Protein AF-0000000079614600 (afdb_homodimer)

Organism: NCBI:txid192012

Nearest PDB structures (foldseek):
  7obl-assembly1_A-2  TM=2.131E-01  e=1.118E+00  Homo sapiens
  6fbb-assembly1_A  TM=2.023E-01  e=1.006E+00  Homo sapiens
  6y3o-assembly1_A-2  TM=2.066E-01  e=1.243E+00  Homo sapiens
  5mhc-assembly1_A  TM=2.020E-01  e=1.118E+00  Homo sapiens
  7obt-assembly1_A-2  TM=2.119E-01  e=1.618E+00  Homo sapiens

Secondary structure (DSSP, 8-state):
------------GGG-HHHHHHHHTTS-HHHHHHHTTT-HHHHHHHT-HHHHHHHHHTT-SSPPSS-HHHHHHHT-HHHIIIIIIHHHHHHHHTT--TT--HHHHHHHHHHHHHHHHHHHHHHHHHHHHHHTTSS----GGGHHHHTTS----/------------GGG-HHHHHHHHHTS-HHHHHHHTTT-HHHHHHHT-HHHHHHHHHTT-SSPPSS-HHHHHHHT-HHHIIIIIIHHHHHHHHTT--TT--HHHHHHHHHHHHHHHHHHHHHHHHHHHHHHHTSS----GGGHHHHTTS----

Foldseek 3Di:
DPPPPCVVVPPDVLVVLVVVLVVLLPDALVVLVVQLVPDVSSVVSSPDLVSLLSNLCVLEPPDDPPCQVVQVVLPGSNCLCVPFLVVLCVVPVVPPDPPDDPVVSNVVSVVSSLRSSLVSLVVSLVCCVVVVVPDDNDDRPVVNVVSVPPPPD/DPPPPCVVVPPDVLVVLVVVLVVLLPDALVVLVVQLVPDVSSVVSSPDLVSLLCNLCVLEPPDDPPCQVVQVVLPGSNCLCVPFLVVLCVVPVVPPDPPDDPVVSNVVSVVSSLRSSLVSLVVSLVCCVVVVVPDDNDDRPVVNVVSVPPPDD

InterPro domains:
  IPR001810 F-box domain [PF12937] (18-58)
  IPR001810 F-box domain [SM00256] (17-55)
  IPR036047 F-box-like domain superfamily [SSF81383] (18-69)
  IPR044184 F-box protein SNE/GID2 [PTHR47750] (8-153)

Sequence (306 aa):
MVHIHLQSHAFCINDHLDLLIEVLKRLDGRSLGIAACVCRQWCAIARNDSLWEHLCFRHVSPAPVGVRPVVAALGGYRRLYMVCVRPVVSRLKRRRIGGESEVVRRVWNQHEVELSLSLFCVEYYERLLVGGGRVAGDSPASSLKFLCMPVNVMVHIHLQSHAFCINDHLDLLIEVLKRLDGRSLGIAACVCRQWCAIARNDSLWEHLCFRHVSPAPVGVRPVVAALGGYRRLYMVCVRPVVSRLKRRRIGGESEVVRRVWNQHEVELSLSLFCVEYYERLLVGGGRVAGDSPASSLKFLCMPVNV

Solvent-accessible surface area (backbone atoms only — not comparable to full-atom values): 17884 Å² total; per-residue (Å²): 131,80,75,73,71,75,71,70,77,68,86,51,62,83,78,38,59,70,59,44,52,55,55,56,58,69,44,53,71,67,56,39,58,55,44,33,68,72,44,70,68,43,24,55,53,58,66,36,50,68,51,32,44,44,59,68,42,70,69,32,84,76,68,82,75,86,45,62,68,56,38,53,72,72,65,27,35,54,47,43,33,67,71,23,39,50,59,50,47,60,48,50,56,82,53,69,59,83,85,65,50,70,66,58,51,44,53,49,38,45,47,51,47,53,48,22,54,50,49,42,51,51,50,49,47,48,47,29,45,71,65,18,78,79,67,81,72,78,75,58,78,64,59,64,57,54,74,29,46,65,74,80,122,131,81,76,72,72,74,72,71,77,70,84,51,63,83,79,37,60,69,58,44,52,56,55,55,58,70,45,52,72,67,55,39,58,54,43,33,67,72,45,70,68,42,24,57,53,58,63,36,49,67,51,33,44,45,58,66,43,69,69,35,83,76,69,82,74,86,45,63,68,56,39,53,72,71,64,27,36,54,47,45,33,68,70,24,39,48,57,50,46,59,48,50,57,82,52,68,60,86,86,65,51,70,67,58,50,44,52,49,36,46,48,51,47,53,48,23,53,49,48,42,50,51,50,50,47,49,46,30,47,70,62,19,77,78,64,84,72,79,75,60,80,66,57,63,55,55,75,27,45,68,75,79,120

Structure (mmCIF, N/CA/C/O backbone):
data_AF-0000000079614600-model_v1
#
loop_
_entity.id
_entity.type
_entity.pdbx_description
1 polymer 'F-box domain-containing protein'
#
loop_
_atom_site.group_PDB
_atom_site.id
_atom_site.type_symbol
_atom_site.label_atom_id
_atom_site.label_alt_id
_atom_site.label_comp_id
_atom_site.label_asym_id
_atom_site.label_entity_id
_atom_site.label_seq_id
_atom_site.pdbx_PDB_ins_code
_atom_site.Cartn_x
_atom_site.Cartn_y
_atom_site.Cartn_z
_atom_site.occupancy
_atom_site.B_iso_or_equiv
_atom_site.auth_seq_id
_atom_site.auth_comp_id
_atom_site.auth_asym_id
_atom_site.auth_atom_id
_atom_site.pdbx_PDB_model_num
ATOM 1 N N . MET A 1 1 ? -16.609 -69 -2.828 1 36 1 MET A N 1
ATOM 2 C CA . MET A 1 1 ? -15.781 -68 -2.146 1 36 1 MET A CA 1
ATOM 3 C C . MET A 1 1 ? -15.508 -66.812 -3.051 1 36 1 MET A C 1
ATOM 5 O O . MET A 1 1 ? -14.836 -66.938 -4.078 1 36 1 MET A O 1
ATOM 9 N N . VAL A 1 2 ? -16.547 -66 -3.312 1 45.5 2 VAL A N 1
ATOM 10 C CA . VAL A 1 2 ? -16.5 -64.75 -4.055 1 45.5 2 VAL A CA 1
ATOM 11 C C . VAL A 1 2 ? -15.438 -63.844 -3.459 1 45.5 2 VAL A C 1
ATOM 13 O O . VAL A 1 2 ? -15.453 -63.562 -2.256 1 45.5 2 VAL A O 1
ATOM 16 N N . HIS A 1 3 ? -14.094 -64 -3.809 1 41.09 3 HIS A N 1
ATOM 17 C CA . HIS A 1 3 ? -13.094 -62.969 -3.547 1 41.09 3 HIS A CA 1
ATOM 18 C C . HIS A 1 3 ? -13.656 -61.562 -3.818 1 41.09 3 HIS A C 1
ATOM 20 O O . HIS A 1 3 ? -13.867 -61.188 -4.973 1 41.09 3 HIS A O 1
ATOM 26 N N . ILE A 1 4 ? -14.539 -61.156 -2.971 1 42.59 4 ILE A N 1
ATOM 27 C CA . ILE A 1 4 ? -14.805 -59.719 -3.006 1 42.59 4 ILE A CA 1
ATOM 28 C C . ILE A 1 4 ? -13.484 -58.969 -3.068 1 42.59 4 ILE A C 1
ATOM 30 O O . ILE A 1 4 ? -12.656 -59.062 -2.166 1 42.59 4 ILE A O 1
ATOM 34 N N . HIS A 1 5 ? -12.734 -59.031 -4.238 1 39.97 5 HIS A N 1
ATOM 35 C CA . HIS A 1 5 ? -11.758 -57.969 -4.406 1 39.97 5 HIS A CA 1
ATOM 36 C C . HIS A 1 5 ? -12.32 -56.625 -3.932 1 39.97 5 HIS A C 1
ATOM 38 O O . HIS A 1 5 ? -13.258 -56.094 -4.527 1 39.97 5 HIS A O 1
ATOM 44 N N . LEU A 1 6 ? -12.547 -56.406 -2.686 1 42.12 6 LEU A N 1
ATOM 45 C CA . LEU A 1 6 ? -12.719 -55.031 -2.201 1 42.12 6 LEU A CA 1
ATOM 46 C C . LEU A 1 6 ? -11.789 -54.094 -2.938 1 42.12 6 LEU A C 1
ATOM 48 O O . LEU A 1 6 ? -10.578 -54.094 -2.709 1 42.12 6 LEU A O 1
ATOM 52 N N . GLN A 1 7 ? -11.703 -54 -4.203 1 42.91 7 GLN A N 1
ATOM 53 C CA . GLN A 1 7 ? -11.055 -52.875 -4.891 1 42.91 7 GLN A CA 1
ATOM 54 C C . GLN A 1 7 ? -11.344 -51.562 -4.191 1 42.91 7 GLN A C 1
ATOM 56 O O . GLN A 1 7 ? -12.453 -51.031 -4.285 1 42.91 7 GLN A O 1
ATOM 61 N N . SER A 1 8 ? -11.289 -51.375 -2.875 1 48.59 8 SER A N 1
ATOM 62 C CA . SER A 1 8 ? -11.305 -50.062 -2.217 1 48.59 8 SER A CA 1
ATOM 63 C C . SER A 1 8 ? -10.695 -49 -3.105 1 48.59 8 SER A C 1
ATOM 65 O O . SER A 1 8 ? -9.523 -49.094 -3.482 1 48.59 8 SER A O 1
ATOM 67 N N . HIS A 1 9 ? -11.227 -48.562 -4.172 1 52.88 9 HIS A N 1
ATOM 68 C CA . HIS A 1 9 ? -10.828 -47.438 -5.008 1 52.88 9 HIS A CA 1
ATOM 69 C C . HIS A 1 9 ? -10.266 -46.312 -4.164 1 52.88 9 HIS A C 1
ATOM 71 O O . HIS A 1 9 ? -11.023 -45.562 -3.541 1 52.88 9 HIS A O 1
ATOM 77 N N . ALA A 1 10 ? -9.219 -46.5 -3.373 1 63.53 10 ALA A N 1
ATOM 78 C CA . ALA A 1 10 ? -8.5 -45.469 -2.635 1 63.53 10 ALA A CA 1
ATOM 79 C C . ALA A 1 10 ? -8.414 -44.188 -3.439 1 63.53 10 ALA A C 1
ATOM 81 O O . ALA A 1 10 ? -8.023 -44.188 -4.609 1 63.53 10 ALA A O 1
ATOM 82 N N . PHE A 1 11 ? -9.297 -43.344 -3.146 1 69.94 11 PHE A N 1
ATOM 83 C CA . PHE A 1 11 ? -9.234 -42.031 -3.75 1 69.94 11 PHE A CA 1
ATOM 84 C C . PHE A 1 11 ? -7.797 -41.5 -3.793 1 69.94 11 PHE A C 1
ATOM 86 O O . PHE A 1 11 ? -7.125 -41.438 -2.762 1 69.94 11 PHE A O 1
ATOM 93 N N . CYS A 1 12 ? -7.16 -41.625 -4.953 1 74.94 12 CYS A N 1
ATOM 94 C CA . CYS A 1 12 ? -5.852 -41 -5.133 1 74.94 12 CYS A CA 1
ATOM 95 C C . CYS A 1 12 ? -5.98 -39.656 -5.785 1 74.94 12 CYS A C 1
ATOM 97 O O . CYS A 1 12 ? -6.406 -39.531 -6.938 1 74.94 12 CYS A O 1
ATOM 99 N N . ILE A 1 13 ? -5.801 -38.594 -5.09 1 78.5 13 ILE A N 1
ATOM 100 C CA . ILE A 1 13 ? -5.949 -37.219 -5.566 1 78.5 13 ILE A CA 1
ATOM 101 C C . ILE A 1 13 ? -5.184 -37.031 -6.875 1 78.5 13 ILE A C 1
ATOM 103 O O . ILE A 1 13 ? -5.582 -36.25 -7.73 1 78.5 13 ILE A O 1
ATOM 107 N N . ASN A 1 14 ? -4.242 -37.812 -7.117 1 83.19 14 ASN A N 1
ATOM 108 C CA . ASN A 1 14 ? -3.432 -37.688 -8.32 1 83.19 14 ASN A CA 1
ATOM 109 C C . ASN A 1 14 ? -4.211 -38.125 -9.562 1 83.19 14 ASN A C 1
ATOM 111 O O . ASN A 1 14 ? -3.814 -37.812 -10.688 1 83.19 14 ASN A O 1
ATOM 115 N N . ASP A 1 15 ? -5.27 -38.875 -9.312 1 85.62 15 ASP A N 1
ATOM 116 C CA . ASP A 1 15 ? -6.094 -39.281 -10.438 1 85.62 15 ASP A CA 1
ATOM 117 C C . ASP A 1 15 ? -7.102 -38.219 -10.82 1 85.62 15 ASP A C 1
ATOM 119 O O . ASP A 1 15 ? -7.777 -38.344 -11.852 1 85.62 15 ASP A O 1
ATOM 123 N N . HIS A 1 16 ? -7.25 -37.25 -10.062 1 89.88 16 HIS A N 1
ATOM 124 C CA . HIS A 1 16 ? -8.188 -36.156 -10.273 1 89.88 16 HIS A CA 1
ATOM 125 C C . HIS A 1 16 ? -7.449 -34.812 -10.391 1 89.88 16 HIS A C 1
ATOM 127 O O . HIS A 1 16 ? -7.438 -34.031 -9.445 1 89.88 16 HIS A O 1
ATOM 133 N N . LEU A 1 17 ? -6.941 -34.625 -11.617 1 90 17 LEU A N 1
ATOM 134 C CA . LEU A 1 17 ? -6.07 -33.469 -11.867 1 90 17 LEU A CA 1
ATOM 135 C C . LEU A 1 17 ? -6.781 -32.156 -11.547 1 90 17 LEU A C 1
ATOM 137 O O . LEU A 1 17 ? -6.188 -31.266 -10.945 1 90 17 LEU A O 1
ATOM 141 N N . ASP A 1 18 ? -8.016 -32.062 -11.945 1 91.38 18 ASP A N 1
ATOM 142 C CA . ASP A 1 18 ? -8.781 -30.828 -11.711 1 91.38 18 ASP A CA 1
ATOM 143 C C . ASP A 1 18 ? -8.93 -30.562 -10.219 1 91.38 18 ASP A C 1
ATOM 145 O O . ASP A 1 18 ? -8.828 -29.406 -9.773 1 91.38 18 ASP A O 1
ATOM 149 N N . LEU A 1 19 ? -9.219 -31.562 -9.539 1 91.69 19 LEU A N 1
ATOM 150 C CA . LEU A 1 19 ? -9.352 -31.422 -8.094 1 91.69 19 LEU A CA 1
ATOM 151 C C . LEU A 1 19 ? -8.016 -31.031 -7.465 1 91.69 19 LEU A C 1
ATOM 153 O O . LEU A 1 19 ? -7.969 -30.203 -6.559 1 91.69 19 LEU A O 1
ATOM 157 N N . LEU A 1 20 ? -6.984 -31.719 -7.926 1 92.44 20 LEU A N 1
ATOM 158 C CA . LEU A 1 20 ? -5.648 -31.422 -7.414 1 92.44 20 LEU A CA 1
ATOM 159 C C . LEU A 1 20 ? -5.289 -29.953 -7.652 1 92.44 20 LEU A C 1
ATOM 161 O O . LEU A 1 20 ? -4.777 -29.281 -6.754 1 92.44 20 LEU A O 1
ATOM 165 N N . ILE A 1 21 ? -5.59 -29.469 -8.812 1 93.12 21 ILE A N 1
ATOM 166 C CA . ILE A 1 21 ? -5.309 -28.078 -9.156 1 93.12 21 ILE A CA 1
ATOM 167 C C . ILE A 1 21 ? -6.078 -27.141 -8.219 1 93.12 21 ILE A C 1
ATOM 169 O O . ILE A 1 21 ? -5.531 -26.156 -7.719 1 93.12 21 ILE A O 1
ATOM 173 N N . GLU A 1 22 ? -7.332 -27.516 -7.938 1 93.81 22 GLU A N 1
ATOM 174 C CA . GLU A 1 22 ? -8.156 -26.703 -7.062 1 93.81 22 GLU A CA 1
ATOM 175 C C . GLU A 1 22 ? -7.594 -26.656 -5.645 1 93.81 22 GLU A C 1
ATOM 177 O O . GLU A 1 22 ? -7.621 -25.609 -4.988 1 93.81 22 GLU A O 1
ATOM 182 N N . VAL A 1 23 ? -7.156 -27.719 -5.199 1 93.69 23 VAL A N 1
ATOM 183 C CA . VAL A 1 23 ? -6.555 -27.797 -3.871 1 93.69 23 VAL A CA 1
ATOM 184 C C . VAL A 1 23 ? -5.285 -26.953 -3.828 1 93.69 23 VAL A C 1
ATOM 186 O O . VAL A 1 23 ? -5.07 -26.188 -2.881 1 93.69 23 VAL A O 1
ATOM 189 N N . LEU A 1 24 ? -4.453 -27.062 -4.82 1 93.69 24 LEU A N 1
ATOM 190 C CA . LEU A 1 24 ? -3.182 -26.344 -4.84 1 93.69 24 LEU A CA 1
ATOM 191 C C . LEU A 1 24 ? -3.408 -24.844 -4.934 1 93.69 24 LEU A C 1
ATOM 193 O O . LEU A 1 24 ? -2.617 -24.062 -4.406 1 93.69 24 LEU A O 1
ATOM 197 N N . LYS A 1 25 ? -4.484 -24.422 -5.535 1 93.06 25 LYS A N 1
ATOM 198 C CA . LYS A 1 25 ? -4.836 -23.016 -5.633 1 93.06 25 LYS A CA 1
ATOM 199 C C . LYS A 1 25 ? -5.066 -22.406 -4.254 1 93.06 25 LYS A C 1
ATOM 201 O O . LYS A 1 25 ? -4.977 -21.188 -4.078 1 93.06 25 LYS A O 1
ATOM 206 N N . ARG A 1 26 ? -5.34 -23.234 -3.32 1 93.12 26 ARG A N 1
ATOM 207 C CA . ARG A 1 26 ? -5.703 -22.734 -1.994 1 93.12 26 ARG A CA 1
ATOM 208 C C . ARG A 1 26 ? -4.48 -22.672 -1.081 1 93.12 26 ARG A C 1
ATOM 210 O O . ARG A 1 26 ? -4.559 -22.156 0.033 1 93.12 26 ARG A O 1
ATOM 217 N N . LEU A 1 27 ? -3.412 -23.141 -1.507 1 92 27 LEU A N 1
ATOM 218 C CA . LEU A 1 27 ? -2.201 -23.125 -0.694 1 92 27 LEU A CA 1
ATOM 219 C C . LEU A 1 27 ? -1.521 -21.766 -0.757 1 92 27 LEU A C 1
ATOM 221 O O . LEU A 1 27 ? -1.78 -20.984 -1.67 1 92 27 LEU A O 1
ATOM 225 N N . ASP A 1 28 ? -0.658 -21.5 0.224 1 91.75 28 ASP A N 1
ATOM 226 C CA . ASP A 1 28 ? 0.231 -20.344 0.15 1 91.75 28 ASP A CA 1
ATOM 227 C C . ASP A 1 28 ? 1.494 -20.672 -0.642 1 91.75 28 ASP A C 1
ATOM 229 O O . ASP A 1 28 ? 1.733 -21.828 -0.987 1 91.75 28 ASP A O 1
ATOM 233 N N . GLY A 1 29 ? 2.221 -19.656 -0.95 1 93.5 29 GLY A N 1
ATOM 234 C CA . GLY A 1 29 ? 3.4 -19.812 -1.785 1 93.5 29 GLY A CA 1
ATOM 235 C C . GLY A 1 29 ? 4.379 -20.844 -1.255 1 93.5 29 GLY A C 1
ATOM 236 O O . GLY A 1 29 ? 4.906 -21.656 -2.016 1 93.5 29 GLY A O 1
ATOM 237 N N . ARG A 1 30 ? 4.586 -20.766 -0.003 1 89.94 30 ARG A N 1
ATOM 238 C CA . ARG A 1 30 ? 5.527 -21.703 0.601 1 89.94 30 ARG A CA 1
ATOM 239 C C . ARG A 1 30 ? 5.023 -23.141 0.475 1 89.94 30 ARG A C 1
ATOM 241 O O . ARG A 1 30 ? 5.777 -24.031 0.079 1 89.94 30 ARG A O 1
ATOM 248 N N . SER A 1 31 ? 3.824 -23.359 0.82 1 94.06 31 SER A N 1
ATOM 249 C CA . SER A 1 31 ? 3.205 -24.688 0.708 1 94.06 31 SER A CA 1
ATOM 250 C C . SER A 1 31 ? 3.188 -25.156 -0.739 1 94.06 31 SER A C 1
ATOM 252 O O . SER A 1 31 ? 3.377 -26.344 -1.006 1 94.06 31 SER A O 1
ATOM 254 N N . LEU A 1 32 ? 2.988 -24.25 -1.621 1 94.75 32 LEU A N 1
ATOM 255 C CA . LEU A 1 32 ? 3.006 -24.609 -3.037 1 94.75 32 LEU A CA 1
ATOM 256 C C . LEU A 1 32 ? 4.402 -25.047 -3.471 1 94.75 32 LEU A C 1
ATOM 258 O O . LEU A 1 32 ? 4.547 -25.984 -4.262 1 94.75 32 LEU A O 1
ATOM 262 N N . GLY A 1 33 ? 5.355 -24.359 -2.936 1 93.12 33 GLY A N 1
ATOM 263 C CA . GLY A 1 33 ? 6.727 -24.781 -3.189 1 93.12 33 GLY A CA 1
ATOM 264 C C . GLY A 1 33 ? 7.023 -26.188 -2.688 1 93.12 33 GLY A C 1
ATOM 265 O O . GLY A 1 33 ? 7.695 -26.969 -3.369 1 93.12 33 GLY A O 1
ATOM 266 N N . ILE A 1 34 ? 6.5 -26.531 -1.598 1 94.25 34 ILE A N 1
ATOM 267 C CA . ILE A 1 34 ? 6.684 -27.844 -1.013 1 94.25 34 ILE A CA 1
ATOM 268 C C . ILE A 1 34 ? 5.918 -28.891 -1.834 1 94.25 34 ILE A C 1
ATOM 270 O O . ILE A 1 34 ? 6.41 -30 -2.061 1 94.25 34 ILE A O 1
ATOM 274 N N . ALA A 1 35 ? 4.793 -28.5 -2.24 1 94 35 ALA A N 1
ATOM 275 C CA . ALA A 1 35 ? 3.971 -29.406 -3.045 1 94 35 ALA A CA 1
ATOM 276 C C . ALA A 1 35 ? 4.688 -29.797 -4.332 1 94 35 ALA A C 1
ATOM 278 O O . ALA A 1 35 ? 4.512 -30.906 -4.828 1 94 35 ALA A O 1
ATOM 279 N N . ALA A 1 36 ? 5.516 -28.938 -4.895 1 94.38 36 ALA A N 1
ATOM 280 C CA . ALA A 1 36 ? 6.258 -29.219 -6.121 1 94.38 36 ALA A CA 1
ATOM 281 C C . ALA A 1 36 ? 7.238 -30.375 -5.918 1 94.38 36 ALA A C 1
ATOM 283 O O . ALA A 1 36 ? 7.73 -30.953 -6.887 1 94.38 36 ALA A O 1
ATOM 284 N N . CYS A 1 37 ? 7.434 -30.719 -4.672 1 94 37 CYS A N 1
ATOM 285 C CA . CYS A 1 37 ? 8.445 -31.719 -4.371 1 94 37 CYS A CA 1
ATOM 286 C C . CYS A 1 37 ? 7.805 -33.094 -4.102 1 94 37 CYS A C 1
ATOM 288 O O . CYS A 1 37 ? 8.508 -34.062 -3.867 1 94 37 CYS A O 1
ATOM 290 N N . VAL A 1 38 ? 6.562 -33.219 -4.152 1 93.94 38 VAL A N 1
ATOM 291 C CA . VAL A 1 38 ? 5.859 -34.438 -3.742 1 93.94 38 VAL A CA 1
ATOM 292 C C . VAL A 1 38 ? 5.996 -35.5 -4.824 1 93.94 38 VAL A C 1
ATOM 294 O O . VAL A 1 38 ? 6.402 -36.656 -4.547 1 93.94 38 VAL A O 1
ATOM 297 N N . CYS A 1 39 ? 5.66 -35.25 -6.047 1 93.88 39 CYS A N 1
ATOM 298 C CA . CYS A 1 39 ? 5.789 -36.125 -7.203 1 93.88 39 CYS A CA 1
ATOM 299 C C . CYS A 1 39 ? 5.82 -35.312 -8.5 1 93.88 39 CYS A C 1
ATOM 301 O O . CYS A 1 39 ? 5.707 -34.094 -8.477 1 93.88 39 CYS A O 1
ATOM 303 N N . ARG A 1 40 ? 5.926 -36.031 -9.578 1 94.44 40 ARG A N 1
ATOM 304 C CA . ARG A 1 40 ? 6.121 -35.375 -10.867 1 94.44 40 ARG A CA 1
ATOM 305 C C . ARG A 1 40 ? 4.871 -34.594 -11.281 1 94.44 40 ARG A C 1
ATOM 307 O O . ARG A 1 40 ? 4.965 -33.5 -11.844 1 94.44 40 ARG A O 1
ATOM 314 N N . GLN A 1 41 ? 3.793 -35.188 -10.977 1 93 41 GLN A N 1
ATOM 315 C CA . GLN A 1 41 ? 2.539 -34.531 -11.359 1 93 41 GLN A CA 1
ATOM 316 C C . GLN A 1 41 ? 2.332 -33.25 -10.586 1 93 41 GLN A C 1
ATOM 318 O O . GLN A 1 41 ? 1.989 -32.219 -11.172 1 93 41 GLN A O 1
ATOM 323 N N . TRP A 1 42 ? 2.574 -33.188 -9.266 1 94.12 42 TRP A N 1
ATOM 324 C CA . TRP A 1 42 ? 2.461 -31.984 -8.43 1 94.12 42 TRP A CA 1
ATOM 325 C C . TRP A 1 42 ? 3.459 -30.922 -8.875 1 94.12 42 TRP A C 1
ATOM 327 O O . TRP A 1 42 ? 3.135 -29.734 -8.891 1 94.12 42 TRP A O 1
ATOM 337 N N . CYS A 1 43 ? 4.598 -31.422 -9.219 1 95.25 43 CYS A N 1
ATOM 338 C CA . CYS A 1 43 ? 5.645 -30.516 -9.68 1 95.25 43 CYS A CA 1
ATOM 339 C C . CYS A 1 43 ? 5.227 -29.812 -10.961 1 95.25 43 CYS A C 1
ATOM 341 O O . CYS A 1 43 ? 5.379 -28.594 -11.086 1 95.25 43 CYS A O 1
ATOM 343 N N . ALA A 1 44 ? 4.723 -30.594 -11.852 1 94.88 44 ALA A N 1
ATOM 344 C CA . ALA A 1 44 ? 4.301 -30.047 -13.133 1 94.88 44 ALA A CA 1
ATOM 345 C C . ALA A 1 44 ? 3.225 -28.969 -12.938 1 94.88 44 ALA A C 1
ATOM 347 O O . ALA A 1 44 ? 3.26 -27.922 -13.586 1 94.88 44 ALA A O 1
ATOM 348 N N . ILE A 1 45 ? 2.322 -29.219 -12.055 1 94.81 45 ILE A N 1
ATOM 349 C CA . ILE A 1 45 ? 1.234 -28.281 -11.797 1 94.81 45 ILE A CA 1
ATOM 350 C C . ILE A 1 45 ? 1.778 -27.031 -11.109 1 94.81 45 ILE A C 1
ATOM 352 O O . ILE A 1 45 ? 1.44 -25.906 -11.492 1 94.81 45 ILE A O 1
ATOM 356 N N . ALA A 1 46 ? 2.646 -27.234 -10.164 1 94.88 46 ALA A N 1
ATOM 357 C CA . ALA A 1 46 ? 3.186 -26.125 -9.367 1 94.88 46 ALA A CA 1
ATOM 358 C C . ALA A 1 46 ? 4.086 -25.234 -10.211 1 94.88 46 ALA A C 1
ATOM 360 O O . ALA A 1 46 ? 4.324 -24.078 -9.859 1 94.88 46 ALA A O 1
ATOM 361 N N . ARG A 1 47 ? 4.562 -25.75 -11.273 1 92.88 47 ARG A N 1
ATOM 362 C CA . ARG A 1 47 ? 5.441 -24.984 -12.148 1 92.88 47 ARG A CA 1
ATOM 363 C C . ARG A 1 47 ? 4.637 -24.125 -13.109 1 92.88 47 ARG A C 1
ATOM 365 O O . ARG A 1 47 ? 5.184 -23.219 -13.75 1 92.88 47 ARG A O 1
ATOM 372 N N . ASN A 1 48 ? 3.406 -24.438 -13.25 1 93.69 48 ASN A N 1
ATOM 373 C CA . ASN A 1 48 ? 2.549 -23.672 -14.141 1 93.69 48 ASN A CA 1
A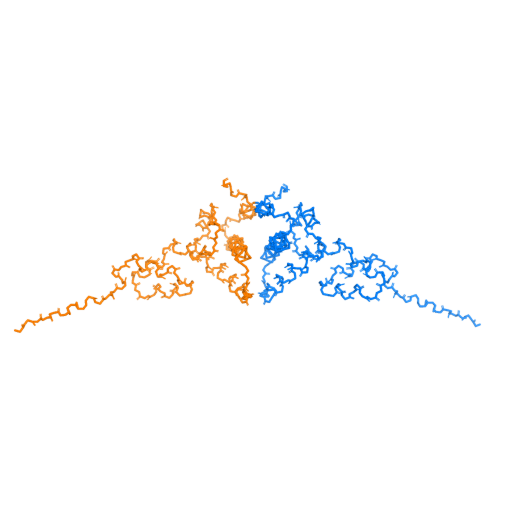TOM 374 C C . ASN A 1 48 ? 2.344 -22.25 -13.633 1 93.69 48 ASN A C 1
ATOM 376 O O . ASN A 1 48 ? 1.835 -22.047 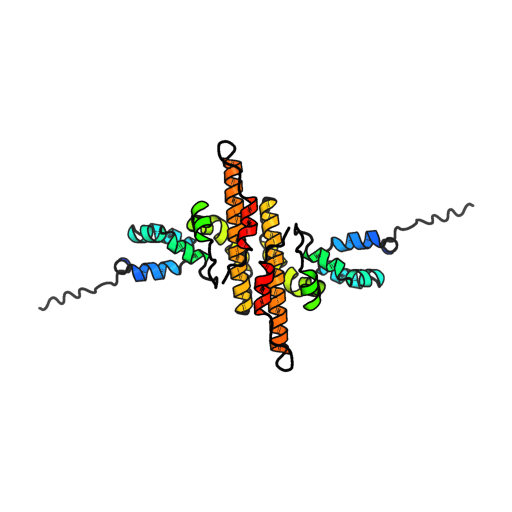-12.531 1 93.69 48 ASN A O 1
ATOM 380 N N . ASP A 1 49 ? 2.549 -21.266 -14.453 1 94.5 49 ASP A N 1
ATOM 381 C CA . ASP A 1 49 ? 2.525 -19.859 -14.055 1 94.5 49 ASP A CA 1
ATOM 382 C C . ASP A 1 49 ? 1.105 -19.406 -13.727 1 94.5 49 ASP A C 1
ATOM 384 O O . ASP A 1 49 ? 0.913 -18.5 -12.922 1 94.5 49 ASP A O 1
ATOM 388 N N . SER A 1 50 ? 0.165 -20.078 -14.359 1 93.88 50 SER A N 1
ATOM 389 C CA . SER A 1 50 ? -1.221 -19.688 -14.102 1 93.88 50 SER A CA 1
ATOM 390 C C . SER A 1 50 ? -1.596 -19.938 -12.648 1 93.88 50 SER A C 1
ATOM 392 O O . SER A 1 50 ? -2.414 -19.219 -12.078 1 93.88 50 SER A O 1
ATOM 394 N N . LEU A 1 51 ? -1.051 -20.906 -12.07 1 95.31 51 LEU A N 1
ATOM 395 C CA . LEU A 1 51 ? -1.301 -21.203 -10.656 1 95.31 51 LEU A CA 1
ATOM 396 C C . LEU A 1 51 ? -0.76 -20.094 -9.773 1 95.31 51 LEU A C 1
ATOM 398 O O . LEU A 1 51 ? -1.441 -19.641 -8.844 1 95.31 51 LEU A O 1
ATOM 402 N N . TRP A 1 52 ? 0.347 -19.625 -10.07 1 96.25 52 TRP A N 1
ATOM 403 C CA . TRP A 1 52 ? 0.97 -18.547 -9.305 1 96.25 52 TRP A CA 1
ATOM 404 C C . TRP A 1 52 ? 0.243 -17.234 -9.531 1 96.25 52 TRP A C 1
ATOM 406 O O . TRP A 1 52 ? 0.154 -16.406 -8.625 1 96.25 52 TRP A O 1
ATOM 416 N N . GLU A 1 53 ? -0.202 -17.078 -10.773 1 96.31 53 GLU A N 1
ATOM 417 C CA . GLU A 1 53 ? -1.053 -15.93 -11.039 1 96.31 53 GLU A CA 1
ATOM 418 C C . GLU A 1 53 ? -2.262 -15.906 -10.109 1 96.31 53 GLU A C 1
ATOM 420 O O . GLU A 1 53 ? -2.598 -14.867 -9.539 1 96.31 53 GLU A O 1
ATOM 425 N N . HIS A 1 54 ? -2.822 -17.031 -9.961 1 94.88 54 HIS A N 1
ATOM 426 C CA . HIS A 1 54 ? -3.955 -17.141 -9.055 1 94.88 54 HIS A CA 1
ATOM 427 C C . HIS A 1 54 ? -3.549 -16.797 -7.621 1 94.88 54 HIS A C 1
ATOM 429 O O . HIS A 1 54 ? -4.266 -16.078 -6.926 1 94.88 54 HIS A O 1
ATOM 435 N N . LEU A 1 55 ? -2.445 -17.25 -7.207 1 94.75 55 LEU A N 1
ATOM 436 C CA . LEU A 1 55 ? -1.949 -17 -5.859 1 94.75 55 LEU A CA 1
ATOM 437 C C . LEU A 1 55 ? -1.717 -15.5 -5.633 1 94.75 55 LEU A C 1
ATOM 439 O O . LEU A 1 55 ? -1.995 -14.984 -4.551 1 94.75 55 LEU A O 1
ATOM 443 N N . CYS A 1 56 ? -1.25 -14.844 -6.598 1 95.81 56 CYS A N 1
ATOM 444 C CA . CYS A 1 56 ? -0.927 -13.43 -6.48 1 95.81 56 CYS A CA 1
ATOM 445 C C . CYS A 1 56 ? -2.193 -12.586 -6.355 1 95.81 56 CYS A C 1
ATOM 447 O O . CYS A 1 56 ? -2.197 -11.562 -5.668 1 95.81 56 CYS A O 1
ATOM 449 N N . PHE A 1 57 ? -3.211 -13.047 -6.98 1 94.56 57 PHE A N 1
ATOM 450 C CA . PHE A 1 57 ? -4.348 -12.148 -7.125 1 94.56 57 PHE A CA 1
ATOM 451 C C . PHE A 1 57 ? -5.594 -12.734 -6.473 1 94.56 57 PHE A C 1
ATOM 453 O O . PHE A 1 57 ? -6.699 -12.219 -6.664 1 94.56 57 PHE A O 1
ATOM 460 N N . ARG A 1 58 ? -5.422 -13.703 -5.672 1 90.5 58 ARG A N 1
ATOM 461 C CA . ARG A 1 58 ? -6.535 -14.461 -5.113 1 90.5 58 ARG A CA 1
ATOM 462 C C . ARG A 1 58 ? -7.477 -13.555 -4.328 1 90.5 58 ARG A C 1
ATOM 464 O O . ARG A 1 58 ? -8.688 -13.789 -4.301 1 90.5 58 ARG A O 1
ATOM 471 N N . HIS A 1 59 ? -7.027 -12.438 -3.779 1 88.94 59 HIS A N 1
ATOM 472 C CA . HIS A 1 59 ? -7.871 -11.617 -2.924 1 88.94 59 HIS A CA 1
ATOM 473 C C . HIS A 1 59 ? -8.141 -10.258 -3.562 1 88.94 59 HIS A C 1
ATOM 475 O O . HIS A 1 59 ? -8.594 -9.328 -2.889 1 88.94 59 HIS A O 1
ATOM 481 N N . VAL A 1 60 ? -7.848 -10.18 -4.781 1 91.75 60 VAL A N 1
ATOM 482 C CA . VAL A 1 60 ? -8.023 -8.898 -5.461 1 91.75 60 VAL A CA 1
ATOM 483 C C . VAL A 1 60 ? -9.219 -8.977 -6.402 1 91.75 60 VAL A C 1
ATOM 485 O O . VAL A 1 60 ? -9.328 -9.898 -7.215 1 91.75 60 VAL A O 1
ATOM 488 N N . SER A 1 61 ? -10.117 -8.062 -6.262 1 88.69 61 SER A N 1
ATOM 489 C CA . SER A 1 61 ? -11.266 -7.938 -7.148 1 88.69 61 SER A CA 1
ATOM 490 C C . SER A 1 61 ? -11.555 -6.48 -7.484 1 88.69 61 SER A C 1
ATOM 492 O O . SER A 1 61 ? -11.719 -5.652 -6.586 1 88.69 61 SER A O 1
ATOM 494 N N . PRO A 1 62 ? -11.523 -6.078 -8.734 1 86.69 62 PRO A N 1
ATOM 495 C CA . PRO A 1 62 ? -11.281 -6.859 -9.953 1 86.69 62 PRO A CA 1
ATOM 496 C C . PRO A 1 62 ? -9.805 -7.188 -10.164 1 86.69 62 PRO A C 1
ATOM 498 O O . PRO A 1 62 ? -8.938 -6.5 -9.625 1 86.69 62 PRO A O 1
ATOM 501 N N . ALA A 1 63 ? -9.578 -8.266 -10.906 1 85.56 63 ALA A N 1
ATOM 502 C CA . ALA A 1 63 ? -8.203 -8.625 -11.25 1 85.56 63 ALA A CA 1
ATOM 503 C C . ALA A 1 63 ? -7.543 -7.539 -12.094 1 85.56 63 ALA A C 1
ATOM 505 O O . ALA A 1 63 ? -8.188 -6.926 -12.945 1 85.56 63 ALA A O 1
ATOM 506 N N . PRO A 1 64 ? -6.25 -7.391 -11.828 1 87.62 64 PRO A N 1
ATOM 507 C CA . PRO A 1 64 ? -5.562 -6.395 -12.656 1 87.62 64 PRO A CA 1
ATOM 508 C C . PRO A 1 64 ? -5.539 -6.773 -14.141 1 87.62 64 PRO A C 1
ATOM 510 O O . PRO A 1 64 ? -5.254 -7.922 -14.484 1 87.62 64 PRO A O 1
ATOM 513 N N . VAL A 1 65 ? -5.859 -5.812 -14.844 1 85.88 65 VAL A N 1
ATOM 514 C CA . VAL A 1 65 ? -5.902 -6.035 -16.281 1 85.88 65 VAL A CA 1
ATOM 515 C C . VAL A 1 65 ? -4.625 -5.5 -16.922 1 85.88 65 VAL A C 1
ATOM 517 O O . VAL A 1 65 ? -4.078 -4.484 -16.484 1 85.88 65 VAL A O 1
ATOM 520 N N . GLY A 1 66 ? -4.199 -6.215 -17.969 1 90.25 66 GLY A N 1
ATOM 521 C CA . GLY A 1 66 ? -3.082 -5.715 -18.75 1 90.25 66 GLY A CA 1
ATOM 522 C C . GLY A 1 66 ? -1.739 -5.93 -18.094 1 90.25 66 GLY A C 1
ATOM 523 O O . GLY A 1 66 ? -0.721 -5.406 -18.547 1 90.25 66 GLY A O 1
ATOM 524 N N . VAL A 1 67 ? -1.725 -6.676 -17 1 93.38 67 VAL A N 1
ATOM 525 C CA . VAL A 1 67 ? -0.47 -6.801 -16.266 1 93.38 67 VAL A CA 1
ATOM 526 C C . VAL A 1 67 ? 0.249 -8.078 -16.688 1 93.38 67 VAL A C 1
ATOM 528 O O . VAL A 1 67 ? 1.453 -8.227 -16.469 1 93.38 67 VAL A O 1
ATOM 531 N N . ARG A 1 68 ? -0.425 -8.984 -17.312 1 93.81 68 ARG A N 1
ATOM 532 C CA . ARG A 1 68 ? 0.127 -10.305 -17.625 1 93.81 68 ARG A CA 1
ATOM 533 C C . ARG A 1 68 ? 1.351 -10.188 -18.531 1 93.81 68 ARG A C 1
ATOM 535 O O . ARG A 1 68 ? 2.393 -10.781 -18.25 1 93.81 68 ARG A O 1
ATOM 542 N N . PRO A 1 69 ? 1.296 -9.414 -19.641 1 93.75 69 PRO A N 1
ATOM 543 C CA . PRO A 1 69 ? 2.488 -9.312 -20.484 1 93.75 69 PRO A CA 1
ATOM 544 C C . PRO A 1 69 ? 3.684 -8.711 -19.75 1 93.75 69 PRO A C 1
ATOM 546 O O . PRO A 1 69 ? 4.824 -9.117 -19.984 1 93.75 69 PRO A O 1
ATOM 549 N N . VAL A 1 70 ? 3.414 -7.816 -18.953 1 92.19 70 VAL A N 1
ATOM 550 C CA . VAL A 1 70 ? 4.484 -7.164 -18.219 1 92.19 70 VAL A CA 1
ATOM 551 C C . VAL A 1 70 ? 5.125 -8.156 -17.25 1 92.19 70 VAL A C 1
ATOM 553 O O . VAL A 1 70 ? 6.352 -8.289 -17.203 1 92.19 70 VAL A O 1
ATOM 556 N N . VAL A 1 71 ? 4.305 -8.852 -16.531 1 96.25 71 VAL A N 1
ATOM 557 C CA . VAL A 1 71 ? 4.809 -9.805 -15.547 1 96.25 71 VAL A CA 1
ATOM 558 C C . VAL A 1 71 ? 5.598 -10.906 -16.25 1 96.25 71 VAL A C 1
ATOM 560 O O . VAL A 1 71 ? 6.664 -11.312 -15.789 1 96.25 71 VAL A O 1
ATOM 563 N N . ALA A 1 72 ? 5.082 -11.32 -17.359 1 95.44 72 ALA A N 1
ATOM 564 C CA . ALA A 1 72 ? 5.777 -12.344 -18.125 1 95.44 72 ALA A CA 1
ATOM 565 C C . ALA A 1 72 ? 7.156 -11.867 -18.562 1 95.44 72 ALA A C 1
ATOM 567 O O . ALA A 1 72 ? 8.133 -12.617 -18.516 1 95.44 72 ALA A O 1
ATOM 568 N N . ALA A 1 73 ? 7.16 -10.625 -18.969 1 94.44 73 ALA A N 1
ATOM 569 C CA . ALA A 1 73 ? 8.414 -10.055 -19.438 1 94.44 73 ALA A CA 1
ATOM 570 C C . ALA A 1 73 ? 9.422 -9.914 -18.312 1 94.44 73 ALA A C 1
ATOM 572 O O . ALA A 1 73 ? 10.633 -9.969 -18.531 1 94.44 73 ALA A O 1
ATOM 573 N N . LEU A 1 74 ? 8.984 -9.75 -17.109 1 95 74 LEU A N 1
ATOM 574 C CA . LEU A 1 74 ? 9.859 -9.453 -15.984 1 95 74 LEU A CA 1
ATOM 575 C C . LEU A 1 74 ? 10.297 -10.734 -15.281 1 95 74 LEU A C 1
ATOM 577 O O . LEU A 1 74 ? 11.164 -10.703 -14.406 1 95 74 LEU A O 1
ATOM 581 N N . GLY A 1 75 ? 9.719 -11.914 -15.555 1 95.5 75 GLY A N 1
ATOM 582 C CA . GLY A 1 75 ? 10.195 -13.156 -14.969 1 95.5 75 GLY A CA 1
ATOM 583 C C . GLY A 1 75 ? 9.07 -14.109 -14.594 1 95.5 75 GLY A C 1
ATOM 584 O O . GLY A 1 75 ? 9.32 -15.234 -14.164 1 95.5 75 GLY A O 1
ATOM 585 N N . GLY A 1 76 ? 7.816 -13.594 -14.703 1 96.88 76 GLY A N 1
ATOM 586 C CA . GLY A 1 76 ? 6.691 -14.477 -14.461 1 96.88 76 GLY A CA 1
ATOM 587 C C . GLY A 1 76 ? 6.062 -14.281 -13.094 1 96.88 76 GLY A C 1
ATOM 588 O O . GLY A 1 76 ? 6.605 -13.562 -12.25 1 96.88 76 GLY A O 1
ATOM 589 N N . TYR A 1 77 ? 4.992 -14.961 -12.852 1 97.12 77 TYR A N 1
ATOM 590 C CA . TYR A 1 77 ? 4.215 -14.766 -11.633 1 97.12 77 TYR A CA 1
ATOM 591 C C . TYR A 1 77 ? 4.875 -15.461 -10.453 1 97.12 77 TYR A C 1
ATOM 593 O O . TYR A 1 77 ? 4.746 -15.008 -9.312 1 97.12 77 TYR A O 1
ATOM 601 N N . ARG A 1 78 ? 5.484 -16.531 -10.75 1 95.19 78 ARG A N 1
ATOM 602 C CA . ARG A 1 78 ? 6.18 -17.188 -9.648 1 95.19 78 ARG A CA 1
ATOM 603 C C . ARG A 1 78 ? 7.223 -16.266 -9.031 1 95.19 78 ARG A C 1
ATOM 605 O O . ARG A 1 78 ? 7.305 -16.141 -7.805 1 95.19 78 ARG A O 1
ATOM 612 N N . ARG A 1 79 ? 7.965 -15.633 -9.867 1 95.5 79 ARG A N 1
ATOM 613 C CA . ARG A 1 79 ? 8.961 -14.68 -9.383 1 95.5 79 ARG A CA 1
ATOM 614 C C . 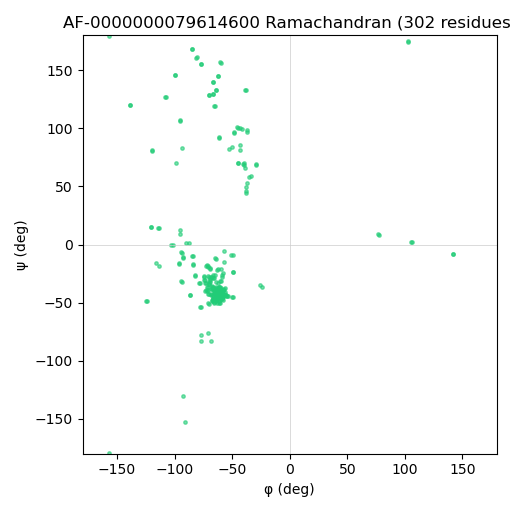ARG A 1 79 ? 8.289 -13.492 -8.695 1 95.5 79 ARG A C 1
ATOM 616 O O . ARG A 1 79 ? 8.75 -13.039 -7.645 1 95.5 79 ARG A O 1
ATOM 623 N N . LEU A 1 80 ? 7.27 -12.961 -9.367 1 97.12 80 LEU A N 1
ATOM 624 C CA . LEU A 1 80 ? 6.52 -11.875 -8.75 1 97.12 80 LEU A CA 1
ATOM 625 C C . LEU A 1 80 ? 6.102 -12.242 -7.328 1 97.12 80 LEU A C 1
ATOM 627 O O . LEU A 1 80 ? 6.27 -11.453 -6.398 1 97.12 80 LEU A O 1
ATOM 631 N N . TYR A 1 81 ? 5.617 -13.406 -7.164 1 96.56 81 TYR A N 1
ATOM 632 C CA . TYR A 1 81 ? 5.141 -13.844 -5.855 1 96.56 81 TYR A CA 1
ATOM 633 C C . TYR A 1 81 ? 6.297 -13.938 -4.863 1 96.56 81 TYR A C 1
ATOM 635 O O . TYR A 1 81 ? 6.215 -13.406 -3.756 1 96.56 81 TYR A O 1
ATOM 643 N N . MET A 1 82 ? 7.375 -14.617 -5.242 1 93.75 82 MET A N 1
ATOM 644 C CA . MET A 1 82 ? 8.469 -14.922 -4.324 1 93.75 82 MET A CA 1
ATOM 645 C C . MET A 1 82 ? 9.242 -13.664 -3.959 1 93.75 82 MET A C 1
ATOM 647 O O . MET A 1 82 ? 9.695 -13.516 -2.82 1 93.75 82 MET A O 1
ATOM 651 N N . VAL A 1 83 ? 9.352 -12.75 -4.883 1 93 83 VAL A N 1
ATOM 652 C CA . VAL A 1 83 ? 10.258 -11.633 -4.695 1 93 83 VAL A CA 1
ATOM 653 C C . VAL A 1 83 ? 9.5 -10.438 -4.113 1 93 83 VAL A C 1
ATOM 655 O O . VAL A 1 83 ? 10.047 -9.664 -3.33 1 93 83 VAL A O 1
ATOM 658 N N . CYS A 1 84 ? 8.25 -10.359 -4.477 1 94.62 84 CYS A N 1
ATOM 659 C CA . CYS A 1 84 ? 7.598 -9.109 -4.105 1 94.62 84 CYS A CA 1
ATOM 660 C C . CYS A 1 84 ? 6.34 -9.375 -3.283 1 94.62 84 CYS A C 1
ATOM 662 O O . CYS A 1 84 ? 6.152 -8.781 -2.219 1 94.62 84 CYS A O 1
ATOM 664 N N . VAL A 1 85 ? 5.461 -10.25 -3.703 1 95.5 85 VAL A N 1
ATOM 665 C CA . VAL A 1 85 ? 4.172 -10.43 -3.047 1 95.5 85 VAL A CA 1
ATOM 666 C C . VAL A 1 85 ? 4.379 -11.008 -1.649 1 95.5 85 VAL A C 1
ATOM 668 O O . VAL A 1 85 ? 3.832 -10.492 -0.67 1 95.5 85 VAL A O 1
ATOM 671 N N . ARG A 1 86 ? 5.164 -12.023 -1.565 1 92.38 86 ARG A N 1
ATOM 672 C CA . ARG A 1 86 ? 5.34 -12.734 -0.303 1 92.38 86 ARG A CA 1
ATOM 673 C C . ARG A 1 86 ? 5.91 -11.812 0.77 1 92.38 86 ARG A C 1
ATOM 675 O O . ARG A 1 86 ? 5.34 -11.688 1.856 1 92.38 86 ARG A O 1
ATOM 682 N N . PRO A 1 87 ? 6.949 -11.109 0.53 1 89.94 87 PRO A N 1
ATOM 683 C CA . PRO A 1 87 ? 7.469 -10.211 1.562 1 89.94 87 PRO A CA 1
ATOM 684 C C . PRO A 1 87 ? 6.488 -9.094 1.919 1 89.94 87 PRO A C 1
ATOM 686 O O . PRO A 1 87 ? 6.398 -8.695 3.082 1 89.94 87 PRO A O 1
ATOM 689 N N . VAL A 1 88 ? 5.773 -8.586 0.939 1 90.5 88 VAL A N 1
ATOM 690 C CA . VAL A 1 88 ? 4.824 -7.5 1.175 1 90.5 88 VAL A CA 1
ATOM 691 C C . VAL A 1 88 ? 3.68 -8 2.055 1 90.5 88 VAL A C 1
ATOM 693 O O . VAL A 1 88 ? 3.299 -7.34 3.023 1 90.5 88 VAL A O 1
ATOM 696 N N . VAL A 1 89 ? 3.145 -9.141 1.71 1 88.5 89 VAL A N 1
ATOM 697 C CA . VAL A 1 89 ? 2.037 -9.719 2.471 1 88.5 89 VAL A CA 1
ATOM 698 C C . VAL A 1 89 ? 2.486 -10 3.902 1 88.5 89 VAL A C 1
ATOM 700 O O . VAL A 1 89 ? 1.738 -9.758 4.852 1 88.5 89 VAL A O 1
ATOM 703 N N . SER A 1 90 ? 3.604 -10.562 4.031 1 85.12 90 SER A N 1
ATOM 704 C CA . SER A 1 90 ? 4.125 -10.867 5.359 1 85.12 90 SER A CA 1
ATOM 705 C C . SER A 1 90 ? 4.234 -9.609 6.215 1 85.12 90 SER A C 1
ATOM 707 O O . SER A 1 90 ? 3.9 -9.633 7.402 1 85.12 90 SER A O 1
ATOM 709 N N . ARG A 1 91 ? 4.621 -8.602 5.582 1 79.25 91 ARG A N 1
ATOM 710 C CA . ARG A 1 91 ? 4.785 -7.332 6.285 1 79.25 91 ARG A CA 1
ATOM 711 C C . ARG A 1 91 ? 3.434 -6.711 6.621 1 79.25 91 ARG A C 1
ATOM 713 O O . ARG A 1 91 ? 3.273 -6.102 7.68 1 79.25 91 ARG A O 1
ATOM 720 N N . LEU A 1 92 ? 2.459 -6.914 5.777 1 79.75 92 LEU A N 1
ATOM 721 C CA . LEU A 1 92 ? 1.15 -6.293 5.938 1 79.75 92 LEU A CA 1
ATOM 722 C C . LEU A 1 92 ? 0.252 -7.137 6.836 1 79.75 92 LEU A C 1
ATOM 724 O O . LEU A 1 92 ? -0.639 -6.609 7.504 1 79.75 92 LEU A O 1
ATOM 728 N N . LYS A 1 93 ? 0.158 -8.492 6.75 1 71.69 93 LYS A N 1
ATOM 729 C CA . LYS A 1 93 ? -0.682 -9.406 7.512 1 71.69 93 LYS A CA 1
ATOM 730 C C . LYS A 1 93 ? -0.448 -9.242 9.016 1 71.69 93 LYS A C 1
ATOM 732 O O . LYS A 1 93 ? -1.369 -9.422 9.812 1 71.69 93 LYS A O 1
ATOM 737 N N . ARG A 1 94 ? 0.67 -9.078 9.453 1 59.44 94 ARG A N 1
ATOM 738 C CA . ARG A 1 94 ? 0.889 -8.883 10.883 1 59.44 94 ARG A CA 1
ATOM 739 C C . ARG A 1 94 ? -0.019 -7.789 11.43 1 59.44 94 ARG A C 1
ATOM 741 O O . ARG A 1 94 ? -0.329 -7.77 12.625 1 59.44 94 ARG A O 1
ATOM 748 N N . ARG A 1 95 ? -0.699 -7.07 10.641 1 53.47 95 ARG A N 1
ATOM 749 C CA . ARG A 1 95 ? -1.397 -5.855 11.055 1 53.47 95 ARG A CA 1
ATOM 750 C C . ARG A 1 95 ? -2.906 -6.008 10.883 1 53.47 95 ARG A C 1
ATOM 752 O O . ARG A 1 95 ? -3.672 -5.121 11.266 1 53.47 95 ARG A O 1
ATOM 759 N N . ARG A 1 96 ? -3.412 -7.062 10.086 1 56 96 ARG A N 1
ATOM 760 C CA . ARG A 1 96 ? -4.844 -7.168 9.82 1 56 96 ARG A CA 1
ATOM 761 C C . ARG A 1 96 ? -5.625 -7.348 11.117 1 56 96 ARG A C 1
ATOM 763 O O . ARG A 1 96 ? -5.332 -8.25 11.906 1 56 96 ARG A O 1
ATOM 770 N N . ILE A 1 97 ? -6.02 -6.156 11.57 1 58.44 97 ILE A N 1
ATOM 771 C CA . ILE A 1 97 ? -6.867 -6.164 12.758 1 58.44 97 ILE A CA 1
ATOM 772 C C . ILE A 1 97 ? -8.211 -6.812 12.422 1 58.44 97 ILE A C 1
ATOM 774 O O . ILE A 1 97 ? -8.75 -6.617 11.328 1 58.44 97 ILE A O 1
ATOM 778 N N . GLY A 1 98 ? -8.477 -7.812 13.055 1 61.25 98 GLY A N 1
ATOM 779 C CA . GLY A 1 98 ? -9.797 -8.406 13 1 61.25 98 GLY A CA 1
ATOM 780 C C . GLY A 1 98 ? -10.914 -7.383 12.969 1 61.25 98 GLY A C 1
ATOM 781 O O . GLY A 1 98 ? -10.734 -6.25 13.422 1 61.25 98 GLY A O 1
ATOM 782 N N . GLY A 1 99 ? -11.977 -7.492 12.047 1 69.56 99 GLY A N 1
ATOM 783 C CA . GLY A 1 99 ? -13.195 -6.699 12.102 1 69.56 99 GLY A CA 1
ATOM 784 C C . GLY A 1 99 ? -13.25 -5.617 11.039 1 69.56 99 GLY A C 1
ATOM 785 O O . GLY A 1 99 ? -14.148 -4.773 11.047 1 69.56 99 GLY A O 1
ATOM 786 N N . GLU A 1 100 ? -12.234 -5.609 10.234 1 77.25 100 GLU A N 1
ATOM 787 C CA . GLU A 1 100 ? -12.258 -4.605 9.172 1 77.25 100 GLU A CA 1
ATOM 788 C C . GLU A 1 100 ? -13.375 -4.891 8.172 1 77.25 100 GLU A C 1
ATOM 790 O O . GLU A 1 100 ? -13.711 -6.051 7.922 1 77.25 100 GLU A O 1
ATOM 795 N N . SER A 1 101 ? -14.023 -3.832 7.742 1 83.25 101 SER A N 1
ATOM 796 C CA . SER A 1 101 ? -15.078 -3.982 6.742 1 83.25 101 SER A CA 1
ATOM 797 C C . SER A 1 101 ? -14.531 -4.594 5.457 1 83.25 101 SER A C 1
ATOM 799 O O . SER A 1 101 ? -13.328 -4.52 5.188 1 83.25 101 SER A O 1
ATOM 801 N N . GLU A 1 102 ? -15.422 -5.168 4.773 1 86.44 102 GLU A N 1
ATOM 802 C CA . GLU A 1 102 ? -15.062 -5.797 3.504 1 86.44 102 GLU A CA 1
ATOM 803 C C . GLU A 1 102 ? -14.43 -4.785 2.549 1 86.44 102 GLU A C 1
ATOM 805 O O . GLU A 1 102 ? -13.5 -5.117 1.815 1 86.44 102 GLU A O 1
ATOM 810 N N . VAL A 1 103 ? -15 -3.586 2.592 1 88.5 103 VAL A N 1
ATOM 811 C CA . VAL A 1 103 ? -14.508 -2.557 1.684 1 88.5 103 VAL A CA 1
ATOM 812 C C . VAL A 1 103 ? -13.055 -2.221 2.025 1 88.5 103 VAL A C 1
ATOM 814 O O . VAL A 1 103 ? -12.211 -2.092 1.131 1 88.5 103 VAL A O 1
ATOM 817 N N . VAL A 1 104 ? -12.773 -2.072 3.246 1 87.81 104 VAL A N 1
ATOM 818 C CA . VAL A 1 104 ? -11.43 -1.753 3.697 1 87.81 104 VAL A CA 1
ATOM 819 C C . VAL A 1 104 ? -10.469 -2.877 3.303 1 87.81 104 VAL A C 1
ATOM 821 O O . VAL A 1 104 ? -9.359 -2.619 2.828 1 87.81 104 VAL A O 1
ATOM 824 N N . ARG A 1 105 ? -10.914 -4.082 3.469 1 88.19 105 ARG A N 1
ATOM 825 C CA . ARG A 1 105 ? -10.102 -5.234 3.088 1 88.19 105 ARG A CA 1
ATOM 826 C C . ARG A 1 105 ? -9.805 -5.223 1.592 1 88.19 105 ARG A C 1
ATOM 828 O O . ARG A 1 105 ? -8.68 -5.508 1.176 1 88.19 105 ARG A O 1
ATOM 835 N N . ARG A 1 106 ? -10.781 -4.926 0.846 1 89.81 106 ARG A N 1
ATOM 836 C CA . ARG A 1 106 ? -10.617 -4.879 -0.603 1 89.81 106 ARG A CA 1
ATOM 837 C C . ARG A 1 106 ? -9.594 -3.814 -1.004 1 89.81 106 ARG A C 1
ATOM 839 O O . ARG A 1 106 ? -8.773 -4.039 -1.896 1 89.81 106 ARG A O 1
ATOM 846 N N . VAL A 1 107 ? -9.68 -2.676 -0.318 1 90.19 107 VAL A N 1
ATOM 847 C CA . VAL A 1 107 ? -8.758 -1.588 -0.624 1 90.19 107 VAL A CA 1
ATOM 848 C C . VAL A 1 107 ? -7.332 -2.006 -0.274 1 90.19 107 VAL A C 1
ATOM 850 O O . VAL A 1 107 ? -6.398 -1.767 -1.046 1 90.19 107 VAL A O 1
ATOM 853 N N . TRP A 1 108 ? -7.203 -2.699 0.805 1 90.12 108 TRP A N 1
ATOM 854 C CA . TRP A 1 108 ? -5.887 -3.178 1.218 1 90.12 108 TRP A CA 1
ATOM 855 C C . TRP A 1 108 ? -5.328 -4.168 0.205 1 90.12 108 TRP A C 1
ATOM 857 O O . TRP A 1 108 ? -4.168 -4.062 -0.204 1 90.12 108 TRP A O 1
ATOM 867 N N . ASN A 1 109 ? -6.18 -5.094 -0.16 1 90.12 109 ASN A N 1
ATOM 868 C CA . ASN A 1 109 ? -5.742 -6.105 -1.118 1 90.12 109 ASN A CA 1
ATOM 869 C C . ASN A 1 109 ? -5.328 -5.477 -2.445 1 90.12 109 ASN A C 1
ATOM 871 O O . ASN A 1 109 ? -4.312 -5.859 -3.027 1 90.12 109 ASN A O 1
ATOM 875 N N . GLN A 1 110 ? -6.09 -4.531 -2.898 1 90.88 110 GLN A N 1
ATOM 876 C CA . GLN A 1 110 ? -5.789 -3.863 -4.16 1 90.88 110 GLN A CA 1
ATOM 877 C C . GLN A 1 110 ? -4.449 -3.135 -4.086 1 90.88 110 GLN A C 1
ATOM 879 O O . GLN A 1 110 ? -3.627 -3.246 -5 1 90.88 110 GLN A O 1
ATOM 884 N N . HIS A 1 111 ? -4.238 -2.441 -3.023 1 90.38 111 HIS A N 1
ATOM 885 C CA . HIS A 1 111 ? -3.014 -1.661 -2.906 1 90.38 111 HIS A CA 1
ATOM 886 C C . HIS A 1 111 ? -1.81 -2.562 -2.648 1 90.38 111 HIS A C 1
ATOM 888 O O . HIS A 1 111 ? -0.694 -2.252 -3.074 1 90.38 111 HIS A O 1
ATOM 894 N N . GLU A 1 112 ? -2 -3.652 -1.993 1 91.75 112 GLU A N 1
ATOM 895 C CA . GLU A 1 112 ? -0.937 -4.637 -1.813 1 91.75 112 GLU A CA 1
ATOM 896 C C . GLU A 1 112 ? -0.4 -5.121 -3.156 1 91.75 112 GLU A C 1
ATOM 898 O O . GLU A 1 112 ? 0.814 -5.219 -3.348 1 91.75 112 GLU A O 1
ATOM 903 N N . VAL A 1 113 ? -1.312 -5.406 -4.051 1 93.19 113 VAL A N 1
ATOM 904 C CA . VAL A 1 113 ? -0.924 -5.902 -5.367 1 93.19 113 VAL A CA 1
ATOM 905 C C . VAL A 1 113 ? -0.22 -4.793 -6.148 1 93.19 113 VAL A C 1
ATOM 907 O O . VAL A 1 113 ? 0.813 -5.031 -6.777 1 93.19 113 VAL A O 1
ATOM 910 N N . GLU A 1 114 ? -0.757 -3.625 -6.082 1 92.75 114 GLU A N 1
ATOM 911 C CA . GLU A 1 114 ? -0.138 -2.502 -6.781 1 92.75 114 GLU A CA 1
ATOM 912 C C . GLU A 1 114 ? 1.278 -2.25 -6.273 1 92.75 114 GLU A C 1
ATOM 914 O O . GLU A 1 114 ? 2.195 -2.018 -7.062 1 92.75 114 GLU A O 1
ATOM 919 N N . LEU A 1 115 ? 1.382 -2.279 -5.016 1 93.38 115 LEU A N 1
ATOM 920 C CA . LEU A 1 115 ? 2.697 -2.117 -4.406 1 93.38 115 LEU A CA 1
ATOM 921 C C . LEU A 1 115 ? 3.641 -3.23 -4.844 1 93.38 115 LEU A C 1
ATOM 923 O O . LEU A 1 115 ? 4.781 -2.967 -5.238 1 93.38 115 LEU A O 1
ATOM 927 N N . SER A 1 116 ? 3.195 -4.398 -4.844 1 94.94 116 SER A N 1
ATOM 928 C CA . SER A 1 116 ? 4.02 -5.527 -5.258 1 94.94 116 SER A CA 1
ATOM 929 C C . SER A 1 116 ? 4.461 -5.387 -6.711 1 94.94 116 SER A C 1
ATOM 931 O O . SER A 1 116 ? 5.617 -5.664 -7.043 1 94.94 116 SER A O 1
ATOM 933 N N . LEU A 1 117 ? 3.57 -5.023 -7.559 1 94.81 117 LEU A N 1
ATOM 934 C CA . LEU A 1 117 ? 3.895 -4.848 -8.969 1 94.81 117 LEU A CA 1
ATOM 935 C C . LEU A 1 117 ? 4.922 -3.734 -9.156 1 94.81 117 LEU A C 1
ATOM 937 O O . LEU A 1 117 ? 5.863 -3.879 -9.938 1 94.81 117 LEU A O 1
ATOM 941 N N . SER A 1 118 ? 4.793 -2.639 -8.453 1 93.75 118 SER A N 1
ATOM 942 C CA . SER A 1 118 ? 5.766 -1.552 -8.531 1 93.75 118 SER A CA 1
ATOM 943 C C . SER A 1 118 ? 7.145 -2.008 -8.07 1 93.75 118 SER A C 1
ATOM 945 O O . SER A 1 118 ? 8.156 -1.694 -8.703 1 93.75 118 SER A O 1
ATOM 947 N N . LEU A 1 119 ? 7.145 -2.699 -7.051 1 92.75 119 LEU A N 1
ATOM 948 C CA . LEU A 1 119 ? 8.406 -3.201 -6.516 1 92.75 119 LEU A CA 1
ATOM 949 C C . LEU A 1 119 ? 9.039 -4.207 -7.469 1 92.75 119 LEU A C 1
ATOM 951 O O . LEU A 1 119 ? 10.266 -4.277 -7.574 1 92.75 119 LEU A O 1
ATOM 955 N N . PHE A 1 120 ? 8.195 -4.973 -8.094 1 95.38 120 PHE A N 1
ATOM 956 C CA . PHE A 1 120 ? 8.695 -5.938 -9.062 1 95.38 120 PHE A CA 1
ATOM 957 C C . PHE A 1 120 ? 9.414 -5.23 -10.211 1 95.38 120 PHE A C 1
ATOM 959 O O . PHE A 1 120 ? 10.477 -5.668 -10.641 1 95.38 120 PHE A O 1
ATOM 966 N N . CYS A 1 121 ? 8.82 -4.168 -10.633 1 94.06 121 CYS A N 1
ATOM 967 C CA . CYS A 1 121 ? 9.445 -3.365 -11.68 1 94.06 121 CYS A CA 1
ATOM 968 C C . CYS A 1 121 ? 10.773 -2.787 -11.203 1 94.06 121 CYS A C 1
ATOM 970 O O . CYS A 1 121 ? 11.773 -2.832 -11.93 1 94.06 121 CYS A O 1
ATOM 972 N N . VAL A 1 122 ? 10.859 -2.311 -10.094 1 92.06 122 VAL A N 1
ATOM 973 C CA . VAL A 1 122 ? 12.07 -1.729 -9.539 1 92.06 122 VAL A CA 1
ATOM 974 C C . VAL A 1 122 ? 13.148 -2.805 -9.398 1 92.06 122 VAL A C 1
ATOM 976 O O . VAL A 1 122 ? 14.312 -2.576 -9.734 1 92.06 122 VAL A O 1
ATOM 979 N N . GLU A 1 123 ? 12.719 -3.889 -8.898 1 89.81 123 GLU A N 1
ATOM 980 C CA . GLU A 1 123 ? 13.656 -4.996 -8.719 1 89.81 123 GLU A CA 1
ATOM 981 C C . GLU A 1 123 ? 14.266 -5.414 -10.055 1 89.81 123 GLU A C 1
ATOM 983 O O . GLU A 1 123 ? 15.461 -5.711 -10.133 1 89.81 123 GLU A O 1
ATOM 988 N N . TYR A 1 124 ? 13.445 -5.551 -11.023 1 89.56 124 TYR A N 1
ATOM 989 C CA . TYR A 1 124 ? 13.922 -5.93 -12.352 1 89.56 124 TYR A CA 1
ATOM 990 C C . TYR A 1 124 ? 14.938 -4.922 -12.875 1 89.56 124 TYR A C 1
ATOM 992 O O . TYR A 1 124 ? 16 -5.305 -13.367 1 89.56 124 TYR A O 1
ATOM 1000 N N . TYR A 1 125 ? 14.617 -3.672 -12.75 1 87.06 125 TYR A N 1
ATOM 1001 C CA . TYR A 1 125 ? 15.5 -2.617 -13.234 1 87.06 125 TYR A CA 1
ATOM 1002 C C . TYR A 1 125 ? 16.812 -2.613 -12.469 1 87.06 125 TYR A C 1
ATOM 1004 O O . TYR A 1 125 ? 17.875 -2.412 -13.055 1 87.06 125 TYR A O 1
ATOM 1012 N N . GLU A 1 126 ? 16.797 -2.801 -11.195 1 85.38 126 GLU A N 1
ATOM 1013 C CA . GLU A 1 126 ? 18 -2.842 -10.375 1 85.38 126 GLU A CA 1
ATOM 1014 C C . GLU A 1 126 ? 18.875 -4.035 -10.742 1 85.38 126 GLU A C 1
ATOM 1016 O O . GLU A 1 126 ? 20.109 -3.932 -10.742 1 85.38 126 GLU A O 1
ATOM 1021 N N . ARG A 1 127 ? 18.281 -5.125 -10.945 1 85.31 127 ARG A N 1
ATOM 1022 C CA . ARG A 1 127 ? 19.031 -6.312 -11.344 1 85.31 127 ARG A CA 1
ATOM 1023 C C . ARG A 1 127 ? 19.734 -6.098 -12.68 1 85.31 127 ARG A C 1
ATOM 1025 O O . ARG A 1 127 ? 20.844 -6.578 -12.883 1 85.31 127 ARG A O 1
ATOM 1032 N N . LEU A 1 128 ? 18.984 -5.441 -13.578 1 86.06 128 LEU A N 1
ATOM 1033 C CA . LEU A 1 128 ? 19.578 -5.137 -14.875 1 86.06 128 LEU A CA 1
ATOM 1034 C C . LEU A 1 128 ? 20.781 -4.223 -14.719 1 86.06 128 LEU A C 1
ATOM 1036 O O . LEU A 1 128 ? 21.781 -4.371 -15.438 1 86.06 128 LEU A O 1
ATOM 1040 N N . LEU A 1 129 ? 20.625 -3.238 -13.758 1 80.19 129 LEU A N 1
ATOM 1041 C CA . LEU A 1 129 ? 21.719 -2.301 -13.531 1 80.19 129 LEU A CA 1
ATOM 1042 C C . LEU A 1 129 ? 22.906 -2.994 -12.867 1 80.19 129 LEU A C 1
ATOM 1044 O O . LEU A 1 129 ? 24.062 -2.742 -13.219 1 80.19 129 LEU A O 1
ATOM 1048 N N . VAL A 1 130 ? 22.594 -3.656 -11.828 1 71.31 130 VAL A N 1
ATOM 1049 C CA . VAL A 1 130 ? 23.672 -4.348 -11.133 1 71.31 130 VAL A CA 1
ATOM 1050 C C . VAL A 1 130 ? 24.234 -5.449 -12.023 1 71.31 130 VAL A C 1
ATOM 1052 O O . VAL A 1 130 ? 25.453 -5.672 -12.055 1 71.31 130 VAL A O 1
ATOM 1055 N N . GLY A 1 131 ? 23.266 -6.148 -12.555 1 60.22 131 GLY A N 1
ATOM 1056 C CA . GLY A 1 131 ? 23.734 -7.156 -13.492 1 60.22 131 GLY A CA 1
ATOM 1057 C C . GLY A 1 131 ? 24.219 -6.574 -14.805 1 60.22 131 GLY A C 1
ATOM 1058 O O . GLY A 1 131 ? 24.906 -7.246 -15.57 1 60.22 131 GLY A O 1
ATOM 1059 N N . GLY A 1 132 ? 23.422 -5.426 -15.367 1 55.91 132 GLY A N 1
ATOM 1060 C CA . GLY A 1 132 ? 23.844 -4.676 -16.531 1 55.91 132 GLY A CA 1
ATOM 1061 C C . GLY A 1 132 ? 25.203 -4.008 -16.359 1 55.91 132 GLY A C 1
ATOM 1062 O O . GLY A 1 132 ? 25.656 -3.295 -17.25 1 55.91 132 GLY A O 1
ATOM 1063 N N . GLY A 1 133 ? 26.078 -3.584 -15.648 1 46.38 133 GLY A N 1
ATOM 1064 C CA . GLY A 1 133 ? 27.391 -3.334 -16.219 1 46.38 133 GLY A CA 1
ATOM 1065 C C . GLY A 1 133 ? 27.672 -4.145 -17.469 1 46.38 133 GLY A C 1
ATOM 1066 O O . GLY A 1 133 ? 28.562 -3.807 -18.25 1 46.38 133 GLY A O 1
ATOM 1067 N N . ARG A 1 134 ? 27.469 -5.266 -17.984 1 43.25 134 ARG A N 1
ATOM 1068 C CA . ARG A 1 134 ? 27.516 -5.559 -19.406 1 43.25 134 ARG A CA 1
ATOM 1069 C C . ARG A 1 134 ? 26.25 -5.07 -20.109 1 43.25 134 ARG A C 1
ATOM 1071 O O . ARG A 1 134 ? 26.328 -4.406 -21.156 1 43.25 134 ARG A O 1
ATOM 1078 N N . VAL A 1 135 ? 24.781 -5.52 -20.391 1 36.91 135 VAL A N 1
ATOM 1079 C CA . VAL A 1 135 ? 23.781 -5.152 -21.391 1 36.91 135 VAL A CA 1
ATOM 1080 C C . VAL A 1 135 ? 22.906 -4.031 -20.859 1 36.91 135 VAL A C 1
ATOM 1082 O O . VAL A 1 135 ? 23.016 -3.639 -19.688 1 36.91 135 VAL A O 1
ATOM 1085 N N . ALA A 1 136 ? 21.188 -3.934 -20.844 1 35.19 136 ALA A N 1
ATOM 1086 C CA . ALA A 1 136 ? 20.062 -3.104 -21.266 1 35.19 136 ALA A CA 1
ATOM 1087 C C . ALA A 1 136 ? 19.547 -2.234 -20.125 1 35.19 136 ALA A C 1
ATOM 1089 O O . ALA A 1 136 ? 18.922 -2.734 -19.188 1 35.19 136 ALA A O 1
ATOM 1090 N N . GLY A 1 137 ? 20.094 -1.251 -19.594 1 33.75 137 GLY A N 1
ATOM 1091 C CA . GLY A 1 137 ? 19.859 -0.271 -18.547 1 33.75 137 GLY A CA 1
ATOM 1092 C C . GLY A 1 137 ? 18.578 0.516 -18.75 1 33.75 137 GLY A C 1
ATOM 1093 O O . GLY A 1 137 ? 18.344 1.521 -18.078 1 33.75 137 GLY A O 1
ATOM 1094 N N . ASP A 1 138 ? 17.812 0.626 -19.859 1 33.22 138 ASP A N 1
ATOM 1095 C CA . ASP A 1 138 ? 17.016 1.765 -20.297 1 33.22 138 ASP A CA 1
ATOM 1096 C C . ASP A 1 138 ? 15.789 1.952 -19.391 1 33.22 138 ASP A C 1
ATOM 1098 O O . ASP A 1 138 ? 15.461 3.076 -19 1 33.22 138 ASP A O 1
ATOM 1102 N N . SER A 1 139 ? 14.562 1.143 -19.406 1 33.12 139 SER A N 1
ATOM 1103 C CA . SER A 1 139 ? 13.172 1.538 -19.609 1 33.12 139 SER A CA 1
ATOM 1104 C C . SER A 1 139 ? 12.469 1.756 -18.266 1 33.12 139 SER A C 1
ATOM 1106 O O . SER A 1 139 ? 11.242 1.734 -18.188 1 33.12 139 SER A O 1
ATOM 1108 N N . PRO A 1 140 ? 13.008 1.843 -17.094 1 34.34 140 PRO A N 1
ATOM 1109 C CA . PRO A 1 140 ? 12.062 1.483 -16.031 1 34.34 140 PRO A CA 1
ATOM 1110 C C . PRO A 1 140 ? 11.133 2.631 -15.648 1 34.34 140 PRO A C 1
ATOM 1112 O O . PRO A 1 140 ? 10.211 2.447 -14.852 1 34.34 140 PRO A O 1
ATOM 1115 N N . ALA A 1 141 ? 11.531 3.842 -15.828 1 38.69 141 ALA A N 1
ATOM 1116 C CA . ALA A 1 141 ? 10.781 4.961 -15.258 1 38.69 141 ALA A CA 1
ATOM 1117 C C . ALA A 1 141 ? 9.328 4.941 -15.719 1 38.69 141 ALA A C 1
ATOM 1119 O O . ALA A 1 141 ? 8.453 5.492 -15.047 1 38.69 141 ALA A O 1
ATOM 1120 N N . SER A 1 142 ? 9.008 4.551 -17.016 1 34.84 142 SER A N 1
ATOM 1121 C CA . SER A 1 142 ? 7.68 4.586 -17.625 1 34.84 142 SER A CA 1
ATOM 1122 C C . SER A 1 142 ? 6.734 3.596 -16.953 1 34.84 142 SER A C 1
ATOM 1124 O O . SER A 1 142 ? 5.52 3.666 -17.141 1 34.84 142 SER A O 1
ATOM 1126 N N . SER A 1 143 ? 7.234 2.59 -16.391 1 36.69 143 SER A N 1
ATOM 1127 C CA . SER A 1 143 ? 6.398 1.484 -15.93 1 36.69 143 SER A CA 1
ATOM 1128 C C . SER A 1 143 ? 5.633 1.857 -14.664 1 36.69 143 SER A C 1
ATOM 1130 O O . SER A 1 143 ? 4.715 1.146 -14.258 1 36.69 143 SER A O 1
ATOM 1132 N N . LEU A 1 144 ? 6.199 2.746 -13.914 1 36.34 144 LEU A N 1
ATOM 1133 C CA . LEU A 1 144 ? 5.461 3.053 -12.688 1 36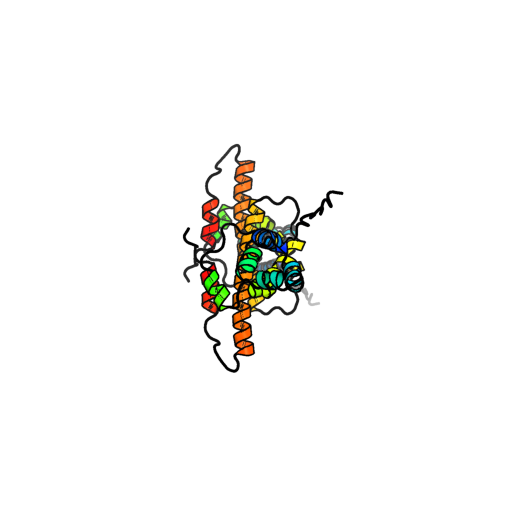.34 144 LEU A CA 1
ATOM 1134 C C . LEU A 1 144 ? 4.172 3.803 -13.008 1 36.34 144 LEU A C 1
ATOM 1136 O O . LEU A 1 144 ? 3.232 3.797 -12.211 1 36.34 144 LEU A O 1
ATOM 1140 N N . LYS A 1 145 ? 4.141 4.574 -14.078 1 39.84 145 LYS A N 1
ATOM 1141 C CA . LYS A 1 145 ? 2.996 5.352 -14.539 1 39.84 145 LYS A CA 1
ATOM 1142 C C . LYS A 1 145 ? 1.868 4.441 -15.016 1 39.84 145 LYS A C 1
ATOM 1144 O O . LYS A 1 145 ? 0.695 4.816 -14.961 1 39.84 145 LYS A O 1
ATOM 1149 N N . PHE A 1 146 ? 2.314 3.312 -15.664 1 36.09 146 PHE A N 1
ATOM 1150 C CA . PHE A 1 146 ? 1.347 2.436 -16.312 1 36.09 146 PHE A CA 1
ATOM 1151 C C . PHE A 1 146 ? 0.345 1.896 -15.297 1 36.09 146 PHE A C 1
ATOM 1153 O O . PHE A 1 146 ? -0.823 1.677 -15.625 1 36.09 146 PHE A O 1
ATOM 1160 N N . LEU A 1 147 ? 0.771 1.573 -14.164 1 36.72 147 LEU A N 1
ATOM 1161 C CA . LEU A 1 147 ? -0.159 0.932 -13.242 1 36.72 147 LEU A CA 1
ATOM 1162 C C . LEU A 1 147 ? -1.201 1.926 -12.742 1 36.72 147 LEU A C 1
ATOM 1164 O O . LEU A 1 147 ? -2.221 1.529 -12.172 1 36.72 147 LEU A O 1
ATOM 1168 N N . CYS A 1 148 ? -0.931 3.102 -12.844 1 34.66 148 CYS A N 1
ATOM 1169 C CA . CYS A 1 148 ? -1.891 4.137 -12.477 1 34.66 148 CYS A CA 1
ATOM 1170 C C . CYS A 1 148 ? -2.803 4.477 -13.648 1 34.66 148 CYS A C 1
ATOM 1172 O O . CYS A 1 148 ? -3.562 5.445 -13.586 1 34.66 148 CYS A O 1
ATOM 1174 N N . MET A 1 149 ? -2.674 3.809 -14.875 1 34.59 149 MET A N 1
ATOM 1175 C CA . MET A 1 149 ? -3.646 4.074 -15.93 1 34.59 149 MET A CA 1
ATOM 1176 C C . MET A 1 149 ? -5.008 3.486 -15.578 1 34.59 149 MET A C 1
ATOM 1178 O O . MET A 1 149 ? -5.09 2.385 -15.031 1 34.59 149 MET A O 1
ATOM 1182 N N . PRO A 1 150 ? -5.996 4.223 -15.641 1 30.81 150 PRO A N 1
ATOM 1183 C CA . PRO A 1 150 ? -7.348 3.701 -15.438 1 30.81 150 PRO A CA 1
ATOM 1184 C C . PRO A 1 150 ? -7.625 2.441 -16.25 1 30.81 150 PRO A C 1
ATOM 1186 O O . PRO A 1 150 ? -7.344 2.404 -17.453 1 30.81 150 PRO A O 1
ATOM 1189 N N . VAL A 1 151 ? -7.457 1.306 -15.648 1 29.69 151 VAL A N 1
ATOM 1190 C CA . VAL A 1 151 ? -8.047 0.166 -16.344 1 29.69 151 VAL A CA 1
ATOM 1191 C C . VAL A 1 151 ? -9.453 0.524 -16.828 1 29.69 151 VAL A C 1
ATOM 1193 O O . VAL A 1 151 ? -10.273 1.012 -16.047 1 29.69 151 VAL A O 1
ATOM 1196 N N . ASN A 1 152 ? -9.562 0.835 -18.047 1 25.72 152 ASN A N 1
ATOM 1197 C CA . ASN A 1 152 ? -10.844 0.952 -18.734 1 25.72 152 ASN A CA 1
ATOM 1198 C C . ASN A 1 152 ? -11.781 -0.196 -18.375 1 25.72 152 ASN A C 1
ATOM 1200 O O . ASN A 1 152 ? -11.516 -1.353 -18.703 1 25.72 152 ASN A O 1
ATOM 1204 N N . VAL A 1 153 ? -12.383 -0.022 -17.281 1 24.09 153 VAL A N 1
ATOM 1205 C CA . VAL A 1 153 ? -13.547 -0.89 -17.422 1 24.09 153 VAL A CA 1
ATOM 1206 C C . VAL A 1 153 ? -14.5 -0.308 -18.469 1 24.09 153 VAL A C 1
ATOM 1208 O O . VAL A 1 153 ? -14.602 0.913 -18.609 1 24.09 153 VAL A O 1
ATOM 1211 N N . MET B 1 1 ? 29.281 52.344 37.906 1 36.16 1 MET B N 1
ATOM 1212 C CA . MET B 1 1 ? 28.641 51.031 37.969 1 36.16 1 MET B CA 1
ATOM 1213 C C . MET B 1 1 ? 27.672 50.812 36.812 1 36.16 1 MET B C 1
ATOM 1215 O O . MET B 1 1 ? 26.672 51.531 36.719 1 36.16 1 MET B O 1
ATOM 1219 N N . VAL B 1 2 ? 28.234 50.688 35.625 1 46.06 2 VAL B N 1
ATOM 1220 C CA . VAL B 1 2 ? 27.531 50.344 34.406 1 46.06 2 VAL B CA 1
ATOM 1221 C C . VAL B 1 2 ? 26.672 49.094 34.625 1 46.06 2 VAL B C 1
ATOM 1223 O O . VAL B 1 2 ? 27.156 48.062 35.094 1 46.06 2 VAL B O 1
ATOM 1226 N N . HIS B 1 3 ? 25.391 49.219 35.188 1 41.84 3 HIS B N 1
ATOM 1227 C CA . HIS B 1 3 ? 24.391 48.156 35.094 1 41.84 3 HIS B CA 1
ATOM 1228 C C . HIS B 1 3 ? 24.391 47.5 33.719 1 41.84 3 HIS B C 1
ATOM 1230 O O . HIS B 1 3 ? 23.953 48.125 32.75 1 41.84 3 HIS B O 1
ATOM 1236 N N . ILE B 1 4 ? 25.438 46.781 33.438 1 43.25 4 ILE B N 1
ATOM 1237 C CA . ILE B 1 4 ? 25.281 45.875 32.312 1 43.25 4 ILE B CA 1
ATOM 1238 C C . ILE B 1 4 ? 23.953 45.156 32.406 1 43.25 4 ILE B C 1
ATOM 1240 O O . ILE B 1 4 ? 23.688 44.406 33.344 1 43.25 4 ILE B O 1
ATOM 1244 N N . HIS B 1 5 ? 22.781 45.875 32.188 1 39.97 5 HIS B N 1
ATOM 1245 C CA . HIS B 1 5 ? 21.609 45.094 31.812 1 39.97 5 HIS B CA 1
ATOM 1246 C C . HIS B 1 5 ? 21.984 43.969 30.859 1 39.97 5 HIS B C 1
ATOM 1248 O O . HIS B 1 5 ? 22.359 44.219 29.719 1 39.97 5 HIS B O 1
ATOM 1254 N N . LEU B 1 6 ? 22.734 43 31.234 1 42.41 6 LEU B N 1
ATOM 1255 C CA . LEU B 1 6 ? 22.781 41.75 30.453 1 42.41 6 LEU B CA 1
ATOM 1256 C C . LEU B 1 6 ? 21.391 41.406 29.922 1 42.41 6 LEU B C 1
ATOM 1258 O O . LEU B 1 6 ? 20.531 40.969 30.672 1 42.41 6 LEU B O 1
ATOM 1262 N N . GLN B 1 7 ? 20.625 42.219 29.297 1 42.84 7 GLN B N 1
ATOM 1263 C CA . GLN B 1 7 ? 19.453 41.781 28.531 1 42.84 7 GLN B CA 1
ATOM 1264 C C . GLN B 1 7 ? 19.734 40.469 27.797 1 42.84 7 GLN B C 1
ATOM 1266 O O . GLN B 1 7 ? 20.453 40.438 26.797 1 42.84 7 GLN B O 1
ATOM 1271 N N . SER B 1 8 ? 20.312 39.406 28.328 1 48.72 8 SER B N 1
ATOM 1272 C CA . SER B 1 8 ? 20.344 38.062 27.734 1 48.72 8 SER B CA 1
ATOM 1273 C C . SER B 1 8 ? 19.109 37.812 26.875 1 48.72 8 SER B C 1
ATOM 1275 O O . SER B 1 8 ? 17.984 37.875 27.359 1 48.72 8 SER B O 1
ATOM 1277 N N . HIS B 1 9 ? 18.891 38.406 25.781 1 54.09 9 HIS B N 1
ATOM 1278 C CA . HIS B 1 9 ? 17.859 38.125 24.781 1 54.09 9 HIS B CA 1
ATOM 1279 C C . HIS B 1 9 ? 17.562 36.656 24.703 1 54.09 9 HIS B C 1
ATOM 1281 O O . HIS B 1 9 ? 18.344 35.906 24.094 1 54.09 9 HIS B O 1
ATOM 1287 N N . ALA B 1 10 ? 17.141 35.969 25.766 1 64.25 10 ALA B N 1
ATOM 1288 C CA . ALA B 1 10 ? 16.703 34.594 25.797 1 64.25 10 ALA B CA 1
ATOM 1289 C C . ALA B 1 10 ? 15.914 34.25 24.531 1 64.25 10 ALA B C 1
ATOM 1291 O O . ALA B 1 10 ? 14.992 34.969 24.141 1 64.25 10 ALA B O 1
ATOM 1292 N N . PHE B 1 11 ? 16.609 33.656 23.672 1 70.25 11 PHE B N 1
ATOM 1293 C CA . PHE B 1 11 ? 15.945 33.156 22.469 1 70.25 11 PHE B CA 1
ATOM 1294 C C . PHE B 1 11 ? 14.617 32.5 22.828 1 70.25 11 PHE B C 1
ATOM 1296 O O . PHE B 1 11 ? 14.578 31.609 23.672 1 70.25 11 PHE B O 1
ATOM 1303 N N . CYS B 1 12 ? 13.523 33.25 22.625 1 75.06 12 CYS B N 1
ATOM 1304 C CA . CYS B 1 12 ? 12.203 32.656 22.766 1 75.06 12 CYS B CA 1
ATOM 1305 C C . CYS B 1 12 ? 11.656 32.188 21.422 1 75.06 12 CYS B C 1
ATOM 1307 O O . CYS B 1 12 ? 11.391 33.031 20.547 1 75.06 12 CYS B O 1
ATOM 1309 N N . ILE B 1 13 ? 11.609 30.953 21.141 1 78.88 13 ILE B N 1
ATOM 1310 C CA . ILE B 1 13 ? 11.164 30.391 19.875 1 78.88 13 ILE B CA 1
ATOM 1311 C C . ILE B 1 13 ? 9.828 31 19.469 1 78.88 13 ILE B C 1
ATOM 1313 O O . ILE B 1 13 ? 9.539 31.156 18.281 1 78.88 13 ILE B O 1
ATOM 1317 N N . ASN B 1 14 ? 9.109 31.469 20.375 1 83.44 14 ASN B N 1
ATOM 1318 C CA . ASN B 1 14 ? 7.797 32.031 20.094 1 83.44 14 ASN B CA 1
ATOM 1319 C C . ASN B 1 14 ? 7.918 33.375 19.375 1 83.44 14 ASN B C 1
ATOM 1321 O O . ASN B 1 14 ? 6.949 33.875 18.797 1 83.44 14 ASN B O 1
ATOM 1325 N N . ASP B 1 15 ? 9.094 33.938 19.469 1 85.5 15 ASP B N 1
ATOM 1326 C CA . ASP B 1 15 ? 9.312 35.219 18.781 1 85.5 15 ASP B CA 1
ATOM 1327 C C . ASP B 1 15 ? 9.703 35 17.328 1 85.5 15 ASP B C 1
ATOM 1329 O O . ASP B 1 15 ? 9.766 35.938 16.547 1 85.5 15 ASP B O 1
ATOM 1333 N N . HIS B 1 16 ? 9.977 33.844 16.953 1 90 16 HIS B N 1
ATOM 1334 C CA . HIS B 1 16 ? 10.391 33.469 15.609 1 90 16 HIS B CA 1
ATOM 1335 C C . HIS B 1 16 ? 9.414 32.469 14.992 1 90 16 HIS B C 1
ATOM 1337 O O . HIS B 1 16 ? 9.688 31.281 14.93 1 90 16 HIS B O 1
ATOM 1343 N N . LEU B 1 17 ? 8.328 33.062 14.477 1 90.12 17 LEU B N 1
ATOM 1344 C CA . LEU B 1 17 ? 7.207 32.281 13.992 1 90.12 17 LEU B CA 1
ATOM 1345 C C . LEU B 1 17 ? 7.66 31.312 12.883 1 90.12 17 LEU B C 1
ATOM 1347 O O . LEU B 1 17 ? 7.258 30.156 12.859 1 90.12 17 LEU B O 1
ATOM 1351 N N . ASP B 1 18 ? 8.453 31.812 11.977 1 91.44 18 ASP B N 1
ATOM 1352 C CA . ASP B 1 18 ? 8.922 31 10.867 1 91.44 18 ASP B CA 1
ATOM 1353 C C . ASP B 1 18 ? 9.742 29.812 11.359 1 91.44 18 ASP B C 1
ATOM 1355 O O . ASP B 1 18 ? 9.617 28.703 10.836 1 91.44 18 ASP B O 1
ATOM 1359 N N . LEU B 1 19 ? 10.555 30.078 12.242 1 91.81 19 LEU B N 1
ATOM 1360 C CA . LEU B 1 19 ? 11.359 29 12.812 1 91.81 19 LEU B CA 1
ATOM 1361 C C . LEU B 1 19 ? 10.477 28 13.539 1 91.81 19 LEU B C 1
ATOM 1363 O O . LEU B 1 19 ? 10.703 26.797 13.453 1 91.81 19 LEU B O 1
ATOM 1367 N N . LEU B 1 20 ? 9.555 28.547 14.312 1 92.56 20 LEU B N 1
ATOM 1368 C CA . LEU B 1 20 ? 8.641 27.672 15.039 1 92.56 20 LEU B CA 1
ATOM 1369 C C . LEU B 1 20 ? 7.879 26.766 14.086 1 92.56 20 LEU B C 1
ATOM 1371 O O . LEU B 1 20 ? 7.758 25.562 14.328 1 92.56 20 LEU B O 1
ATOM 1375 N N . ILE B 1 21 ? 7.422 27.297 12.992 1 93.12 21 ILE B N 1
ATOM 1376 C CA . ILE B 1 21 ? 6.695 26.531 11.984 1 93.12 21 ILE B CA 1
ATOM 1377 C C . ILE B 1 21 ? 7.594 25.422 11.438 1 93.12 21 ILE B C 1
ATOM 1379 O O . ILE B 1 21 ? 7.156 24.281 11.281 1 93.12 21 ILE B O 1
ATOM 1383 N N . GLU B 1 22 ? 8.859 25.781 11.203 1 93.81 22 GLU B N 1
ATOM 1384 C CA . GLU B 1 22 ? 9.797 24.812 10.664 1 93.81 22 GLU B CA 1
ATOM 1385 C C . GLU B 1 22 ? 10.031 23.656 11.641 1 93.81 22 GLU B C 1
ATOM 1387 O O . GLU B 1 22 ? 10.148 22.5 11.234 1 93.81 22 GLU B O 1
ATOM 1392 N N . VAL B 1 23 ? 10.148 23.969 12.828 1 93.69 23 VAL B N 1
ATOM 1393 C CA . VAL B 1 23 ? 10.344 22.953 13.859 1 93.69 23 VAL B CA 1
ATOM 1394 C C . VAL B 1 23 ? 9.109 22.062 13.938 1 93.69 23 VAL B C 1
ATOM 1396 O O . VAL B 1 23 ? 9.234 20.828 14 1 93.69 23 VAL B O 1
ATOM 1399 N N . LEU B 1 24 ? 7.93 22.641 13.93 1 93.75 24 LEU B N 1
ATOM 1400 C CA . LEU B 1 24 ? 6.699 21.875 14.055 1 93.75 24 LEU B CA 1
ATOM 1401 C C . LEU B 1 24 ? 6.492 20.969 12.852 1 93.75 24 LEU B C 1
ATOM 1403 O O . LEU B 1 24 ? 5.918 19.891 12.969 1 93.75 24 LEU B O 1
ATOM 1407 N N . LYS B 1 25 ? 6.988 21.359 11.719 1 93.06 25 LYS B N 1
ATOM 1408 C CA . LYS B 1 25 ? 6.902 20.547 10.508 1 93.06 25 LYS B CA 1
ATOM 1409 C C . LYS B 1 25 ? 7.652 19.234 10.68 1 93.06 25 LYS B C 1
ATOM 1411 O O . LYS B 1 25 ? 7.379 18.25 9.969 1 93.06 25 LYS B O 1
ATOM 1416 N N . ARG B 1 26 ? 8.539 19.203 11.57 1 93.19 26 ARG B N 1
ATOM 1417 C CA . ARG B 1 26 ? 9.398 18.031 11.727 1 93.19 26 ARG B CA 1
ATOM 1418 C C . ARG B 1 26 ? 8.828 17.062 12.766 1 93.19 26 ARG B C 1
ATOM 1420 O O . ARG B 1 26 ? 9.328 15.953 12.93 1 93.19 26 ARG B O 1
ATOM 1427 N N . LEU B 1 27 ? 7.836 17.438 13.422 1 92.06 27 LEU B N 1
ATOM 1428 C CA . LEU B 1 27 ? 7.238 16.578 14.438 1 92.06 27 LEU B CA 1
ATOM 1429 C C . LEU B 1 27 ? 6.32 15.531 13.797 1 92.06 27 LEU B C 1
ATOM 1431 O O . LEU B 1 27 ? 5.898 15.695 12.648 1 92.06 27 LEU B O 1
ATOM 1435 N N . ASP B 1 28 ? 6.031 14.477 14.547 1 91.56 28 ASP B N 1
ATOM 1436 C CA . ASP B 1 28 ? 4.988 13.539 14.156 1 91.56 28 ASP B CA 1
ATOM 1437 C C . ASP B 1 28 ? 3.615 14.016 14.617 1 91.56 28 ASP B C 1
ATOM 1439 O O . ASP B 1 28 ? 3.51 14.984 15.375 1 91.56 28 ASP B O 1
ATOM 1443 N N . GLY B 1 29 ? 2.623 13.375 14.117 1 93.44 29 GLY B N 1
ATOM 1444 C CA . GLY B 1 29 ? 1.254 13.781 14.398 1 93.44 29 GLY B CA 1
ATOM 1445 C C . GLY B 1 29 ? 0.949 13.883 15.883 1 93.44 29 GLY B C 1
ATOM 1446 O O . GLY B 1 29 ? 0.308 14.836 16.328 1 93.44 29 GLY B O 1
ATOM 1447 N N . ARG B 1 30 ? 1.392 12.922 16.562 1 89.81 30 ARG B N 1
ATOM 1448 C CA . ARG B 1 30 ? 1.136 12.914 18 1 89.81 30 ARG B CA 1
ATOM 1449 C C . ARG B 1 30 ? 1.818 14.102 18.672 1 89.81 30 ARG B C 1
ATOM 1451 O O . ARG B 1 30 ? 1.198 14.805 19.469 1 89.81 30 ARG B O 1
ATOM 1458 N N . SER B 1 31 ? 3.025 14.281 18.406 1 94 31 SER B N 1
ATOM 1459 C CA . SER B 1 31 ? 3.787 15.398 18.953 1 94 31 SER B CA 1
ATOM 1460 C C . SER B 1 31 ? 3.182 16.734 18.547 1 94 31 SER B C 1
ATOM 1462 O O . SER B 1 31 ? 3.164 17.688 19.328 1 94 31 SER B O 1
ATOM 1464 N N . LEU B 1 32 ? 2.695 16.781 17.344 1 94.81 32 LEU B N 1
ATOM 1465 C CA . LEU B 1 32 ? 2.047 18 16.875 1 94.81 32 LEU B CA 1
ATOM 1466 C C . LEU B 1 32 ? 0.769 18.266 17.672 1 94.81 32 LEU B C 1
ATOM 1468 O O . LEU B 1 32 ? 0.464 19.422 17.984 1 94.81 32 LEU B O 1
ATOM 1472 N N . GLY B 1 33 ? 0.088 17.203 17.953 1 93.25 33 GLY B N 1
ATOM 1473 C CA . GLY B 1 33 ? -1.084 17.344 18.812 1 93.25 33 GLY B CA 1
ATOM 1474 C C . GLY B 1 33 ? -0.759 17.875 20.188 1 93.25 33 GLY B C 1
ATOM 1475 O O . GLY B 1 33 ? -1.484 18.719 20.719 1 93.25 33 GLY B O 1
ATOM 1476 N N . ILE B 1 34 ? 0.307 17.484 20.703 1 94.25 34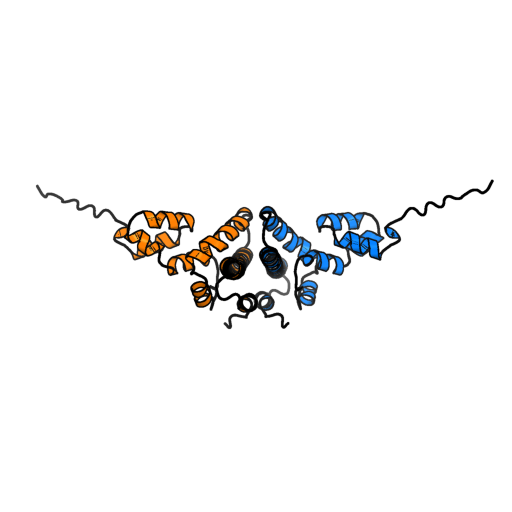 ILE B N 1
ATOM 1477 C CA . ILE B 1 34 ? 0.756 17.938 22.016 1 94.25 34 ILE B CA 1
ATOM 1478 C C . ILE B 1 34 ? 1.218 19.391 21.938 1 94.25 34 ILE B C 1
ATOM 1480 O O . ILE B 1 34 ? 0.953 20.172 22.844 1 94.25 34 ILE B O 1
ATOM 1484 N N . ALA B 1 35 ? 1.856 19.656 20.906 1 93.88 35 ALA B N 1
ATOM 1485 C CA . ALA B 1 35 ? 2.344 21.016 20.703 1 93.88 35 ALA B CA 1
ATOM 1486 C C . ALA B 1 35 ? 1.191 22.016 20.688 1 93.88 35 ALA B C 1
ATOM 1488 O O . ALA B 1 35 ? 1.349 23.156 21.125 1 93.88 35 ALA B O 1
ATOM 1489 N N . ALA B 1 36 ? 0.021 21.625 20.234 1 94.38 36 ALA B N 1
ATOM 1490 C CA . ALA B 1 36 ? -1.147 22.5 20.188 1 94.38 36 ALA B CA 1
ATOM 1491 C C . ALA B 1 36 ? -1.592 22.906 21.578 1 94.38 36 ALA B C 1
ATOM 1493 O O . ALA B 1 36 ? -2.357 23.859 21.75 1 94.38 36 ALA B O 1
ATOM 1494 N N . CYS B 1 37 ? -1.033 22.25 22.547 1 94 37 CYS B N 1
ATOM 1495 C CA . CYS B 1 37 ? -1.489 22.484 23.922 1 94 37 CYS B CA 1
ATOM 1496 C C . CYS B 1 37 ? -0.505 23.359 24.672 1 94 37 CYS B C 1
ATOM 1498 O O . CYS B 1 37 ? -0.741 23.703 25.828 1 94 37 CYS B O 1
ATOM 1500 N N . VAL B 1 38 ? 0.534 23.781 24.125 1 93.94 38 VAL B N 1
ATOM 1501 C CA . VAL B 1 38 ? 1.605 24.484 24.828 1 93.94 38 VAL B CA 1
ATOM 1502 C C . VAL B 1 38 ? 1.195 25.938 25.078 1 93.94 38 VAL B C 1
ATOM 1504 O O . VAL B 1 38 ? 1.263 26.406 26.219 1 93.94 38 VAL B O 1
ATOM 1507 N N . CYS B 1 39 ? 0.804 26.688 24.094 1 93.88 39 CYS B N 1
ATOM 1508 C CA . CYS B 1 39 ? 0.321 28.062 24.188 1 93.88 39 CYS B CA 1
ATOM 1509 C C . CYS B 1 39 ? -0.544 28.406 22.984 1 93.88 39 CYS B C 1
ATOM 1511 O O . CYS B 1 39 ? -0.723 27.578 22.078 1 93.88 39 CYS B O 1
ATOM 1513 N N . ARG B 1 40 ? -1.023 29.609 22.984 1 94.44 40 ARG B N 1
ATOM 1514 C CA . ARG B 1 40 ? -1.985 30.016 21.953 1 94.44 40 ARG B CA 1
ATOM 1515 C C . ARG B 1 40 ? -1.332 30.062 20.578 1 94.44 40 ARG B C 1
ATOM 1517 O O . ARG B 1 40 ? -1.951 29.703 19.578 1 94.44 40 ARG B O 1
ATOM 1524 N N . GLN B 1 41 ? -0.135 30.5 20.594 1 93 41 GLN B N 1
ATOM 1525 C CA . GLN B 1 41 ? 0.567 30.625 19.328 1 93 41 GLN B CA 1
ATOM 1526 C C . GLN B 1 41 ? 0.824 29.25 18.703 1 93 41 GLN B C 1
ATOM 1528 O O . GLN B 1 41 ? 0.577 29.031 17.516 1 93 41 GLN B O 1
ATOM 1533 N N . TRP B 1 42 ? 1.274 28.234 19.469 1 94.12 42 TRP B N 1
ATOM 1534 C CA . TRP B 1 42 ? 1.508 26.875 19 1 94.12 42 TRP B CA 1
ATOM 1535 C C . TRP B 1 42 ? 0.206 26.219 18.531 1 94.12 42 TRP B C 1
ATOM 1537 O O . TRP B 1 42 ? 0.185 25.5 17.531 1 94.12 42 TRP B O 1
ATOM 1547 N N . CYS B 1 43 ? -0.795 26.547 19.281 1 95.19 43 CYS B N 1
ATOM 1548 C CA . CYS B 1 43 ? -2.111 26.016 18.938 1 95.19 43 CYS B CA 1
ATOM 1549 C C . CYS B 1 43 ? -2.578 26.531 17.594 1 95.19 43 CYS B C 1
ATOM 1551 O O . CYS B 1 43 ? -3.049 25.75 16.75 1 95.19 43 CYS B O 1
ATOM 1553 N N . ALA B 1 44 ? -2.424 27.797 17.422 1 94.94 44 ALA B N 1
ATOM 1554 C CA . ALA B 1 44 ? -2.85 28.406 16.172 1 94.94 44 ALA B CA 1
ATOM 1555 C C . ALA B 1 44 ? -2.107 27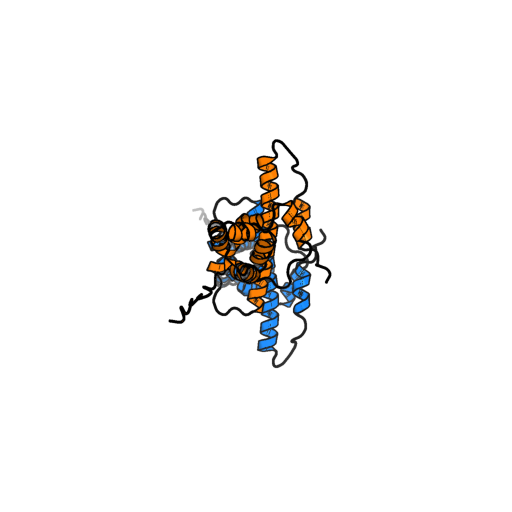.797 14.984 1 94.94 44 ALA B C 1
ATOM 1557 O O . ALA B 1 44 ? -2.709 27.531 13.945 1 94.94 44 ALA B O 1
ATOM 1558 N N . ILE B 1 45 ? -0.853 27.547 15.148 1 94.81 45 ILE B N 1
ATOM 1559 C CA . ILE B 1 45 ? -0.038 26.984 14.078 1 94.81 45 ILE B CA 1
ATOM 1560 C C . ILE B 1 45 ? -0.433 25.531 13.836 1 94.81 45 ILE B C 1
ATOM 1562 O O . ILE B 1 45 ? -0.61 25.125 12.688 1 94.81 45 ILE B O 1
ATOM 1566 N N . ALA B 1 46 ? -0.631 24.828 14.898 1 95 46 ALA B N 1
ATOM 1567 C CA . ALA B 1 46 ? -0.931 23.391 14.812 1 95 46 ALA B CA 1
ATOM 1568 C C . ALA B 1 46 ? -2.316 23.156 14.219 1 95 46 ALA B C 1
ATOM 1570 O O . ALA B 1 46 ? -2.605 22.078 13.711 1 95 46 ALA B O 1
ATOM 1571 N N . ARG B 1 47 ? -3.121 24.141 14.266 1 92.88 47 ARG B N 1
ATOM 1572 C CA . ARG B 1 47 ? -4.473 24.031 13.727 1 92.88 47 ARG B CA 1
ATOM 1573 C C . ARG B 1 47 ? -4.492 24.297 12.227 1 92.88 47 ARG B C 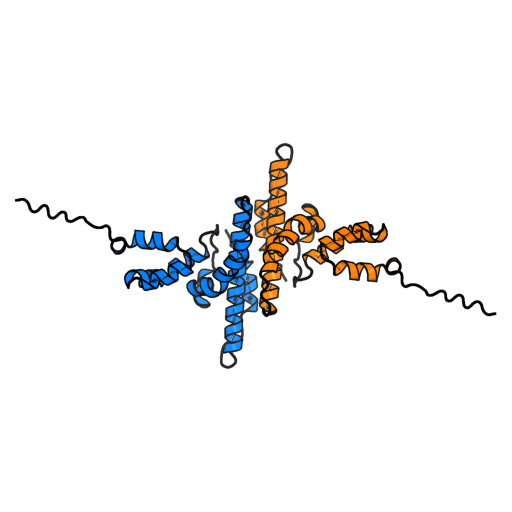1
ATOM 1575 O O . ARG B 1 47 ? -5.48 24 11.555 1 92.88 47 ARG B O 1
ATOM 1582 N N . ASN B 1 48 ? -3.467 24.891 11.766 1 93.69 48 ASN B N 1
ATOM 1583 C CA . ASN B 1 48 ? -3.389 25.203 10.344 1 93.69 48 ASN B CA 1
ATOM 1584 C C . ASN B 1 48 ? -3.293 23.922 9.508 1 93.69 48 ASN B C 1
ATOM 1586 O O . ASN B 1 48 ? -2.357 23.141 9.672 1 93.69 48 ASN B O 1
ATOM 1590 N N . ASP B 1 49 ? -4.113 23.781 8.508 1 94.5 49 ASP B N 1
ATOM 1591 C CA . ASP B 1 49 ? -4.223 22.562 7.719 1 94.5 49 ASP B CA 1
ATOM 1592 C C . ASP B 1 49 ? -2.98 22.344 6.855 1 94.5 49 ASP B C 1
ATOM 1594 O O . ASP B 1 49 ? -2.629 21.219 6.527 1 94.5 49 ASP B O 1
ATOM 1598 N N . SER B 1 50 ? -2.369 23.453 6.516 1 93.94 50 SER B N 1
ATOM 1599 C CA . SER B 1 50 ? -1.174 23.344 5.688 1 93.94 50 SER B CA 1
ATOM 1600 C C . SER B 1 50 ? -0.068 22.578 6.41 1 93.94 50 SER B C 1
ATOM 1602 O O . SER B 1 50 ? 0.726 21.875 5.781 1 93.94 50 SER B O 1
ATOM 1604 N N . LEU B 1 51 ? -0.002 22.703 7.66 1 95.25 51 LEU B N 1
ATOM 1605 C CA . LEU B 1 51 ? 0.987 21.984 8.453 1 95.25 51 LEU B CA 1
ATOM 1606 C C . LEU B 1 51 ? 0.727 20.484 8.406 1 95.25 51 LEU B C 1
ATOM 1608 O O . LEU B 1 51 ? 1.656 19.688 8.227 1 95.25 51 LEU B O 1
ATOM 1612 N N . TRP B 1 52 ? -0.448 20.125 8.484 1 96.25 52 TRP B N 1
ATOM 1613 C CA . TRP B 1 52 ? -0.831 18.719 8.445 1 96.25 52 TRP B CA 1
ATOM 1614 C C . TRP B 1 52 ? -0.646 18.156 7.043 1 96.25 52 TRP B C 1
ATOM 1616 O O . TRP B 1 52 ? -0.303 16.969 6.883 1 96.25 52 TRP B O 1
ATOM 1626 N N . GLU B 1 53 ? -0.941 19.016 6.086 1 96.38 53 GLU B N 1
ATOM 1627 C CA . GLU B 1 53 ? -0.636 18.609 4.719 1 96.38 53 GLU B CA 1
ATOM 1628 C C . GLU B 1 53 ? 0.834 18.219 4.57 1 96.38 53 GLU B C 1
ATOM 1630 O O . GLU B 1 53 ? 1.158 17.203 3.963 1 96.38 53 GLU B O 1
ATOM 1635 N N . HIS B 1 54 ? 1.641 19.031 5.141 1 94.88 54 HIS B N 1
ATOM 1636 C CA . HIS B 1 54 ? 3.068 18.734 5.109 1 94.88 54 HIS B CA 1
ATOM 1637 C C . HIS B 1 54 ? 3.373 17.406 5.801 1 94.88 54 HIS B C 1
ATOM 1639 O O . HIS B 1 54 ? 4.152 16.609 5.289 1 94.88 54 HIS B O 1
ATOM 1645 N N . LEU B 1 55 ? 2.771 17.156 6.887 1 94.88 55 LEU B N 1
ATOM 1646 C CA . LEU B 1 55 ? 2.984 15.938 7.648 1 94.88 55 LEU B CA 1
ATOM 1647 C C . LEU B 1 55 ? 2.557 14.719 6.844 1 94.88 55 LEU B C 1
ATOM 1649 O O . LEU B 1 55 ? 3.213 13.672 6.895 1 94.88 55 LEU B O 1
ATOM 1653 N N . CYS B 1 56 ? 1.526 14.828 6.129 1 95.94 56 CYS B N 1
ATOM 1654 C CA . CYS B 1 56 ? 0.986 13.711 5.363 1 95.94 56 CYS B CA 1
ATOM 1655 C C . CYS B 1 56 ? 1.907 13.352 4.207 1 95.94 56 CYS B C 1
ATOM 1657 O O . CYS B 1 56 ? 2.016 12.18 3.84 1 95.94 56 CYS B O 1
ATOM 1659 N N . PHE B 1 57 ? 2.543 14.328 3.693 1 94.56 57 PHE B N 1
ATOM 1660 C CA . PHE B 1 57 ? 3.201 14.086 2.416 1 94.56 57 PHE B CA 1
ATOM 1661 C C . PHE B 1 57 ? 4.703 14.32 2.527 1 94.56 57 PHE B C 1
ATOM 1663 O O . PHE B 1 57 ? 5.41 14.352 1.517 1 94.56 57 PHE B O 1
ATOM 1670 N N . ARG B 1 58 ? 5.18 14.383 3.695 1 90.56 58 ARG B N 1
ATOM 1671 C CA . ARG B 1 58 ? 6.562 14.766 3.953 1 90.56 58 ARG B CA 1
ATOM 1672 C C . ARG B 1 58 ? 7.535 13.828 3.248 1 90.56 58 ARG B C 1
ATOM 1674 O O . ARG B 1 58 ? 8.609 14.25 2.807 1 90.56 58 ARG B O 1
ATOM 1681 N N . HIS B 1 59 ? 7.191 12.57 2.992 1 89 59 HIS B N 1
ATOM 1682 C CA . HIS B 1 59 ? 8.133 11.609 2.43 1 89 59 HIS B CA 1
ATOM 1683 C C . HIS B 1 59 ? 7.719 11.195 1.023 1 89 59 HIS B C 1
ATOM 1685 O O . HIS B 1 59 ? 8.203 10.188 0.503 1 89 59 HIS B O 1
ATOM 1691 N N . VAL B 1 60 ? 6.848 11.93 0.498 1 91.81 60 VAL B N 1
ATOM 1692 C CA . VAL B 1 60 ? 6.355 11.578 -0.828 1 91.81 60 VAL B CA 1
ATOM 1693 C C . VAL B 1 60 ? 6.883 12.57 -1.86 1 91.81 60 VAL B C 1
ATOM 1695 O O . VAL B 1 60 ? 6.766 13.781 -1.679 1 91.81 60 VAL B O 1
ATOM 1698 N N . SER B 1 61 ? 7.492 12.047 -2.891 1 88.81 61 SER B N 1
ATOM 1699 C CA . SER B 1 61 ? 7.965 12.859 -4.008 1 88.81 61 SER B CA 1
ATOM 1700 C C . SER B 1 61 ? 7.695 12.18 -5.344 1 88.81 61 SER B C 1
ATOM 1702 O O . SER B 1 61 ? 8.086 11.023 -5.547 1 88.81 61 SER B O 1
ATOM 1704 N N . PRO B 1 62 ? 6.949 12.789 -6.223 1 86.88 62 PRO B N 1
ATOM 1705 C CA . PRO B 1 62 ? 6.316 14.109 -6.172 1 86.88 62 PRO B CA 1
ATOM 1706 C C . PRO B 1 62 ? 5.059 14.133 -5.309 1 86.88 62 PRO B C 1
ATOM 1708 O O . PRO B 1 62 ? 4.441 13.086 -5.086 1 86.88 62 PRO B O 1
ATOM 1711 N N . ALA B 1 63 ? 4.734 15.305 -4.809 1 85.88 63 ALA B N 1
ATOM 1712 C CA . ALA B 1 63 ? 3.5 15.461 -4.043 1 85.88 63 ALA B CA 1
ATOM 1713 C C . ALA B 1 63 ? 2.277 15.164 -4.902 1 85.88 63 ALA B C 1
ATOM 1715 O O . ALA B 1 63 ? 2.248 15.508 -6.09 1 85.88 63 ALA B O 1
ATOM 1716 N N . PRO B 1 64 ? 1.298 14.578 -4.234 1 87.75 64 PRO B N 1
ATOM 1717 C CA . PRO B 1 64 ? 0.082 14.328 -5.012 1 87.75 64 PRO B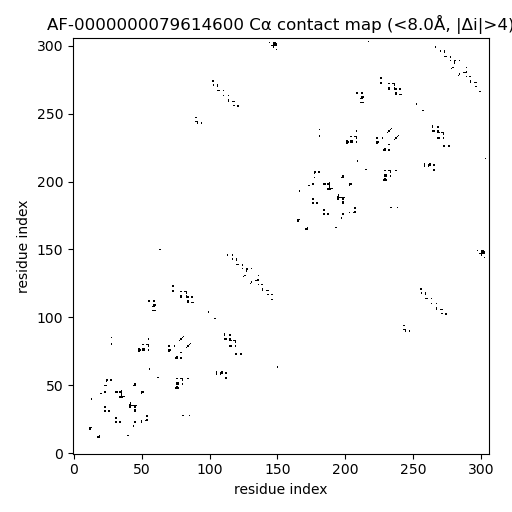 CA 1
ATOM 1718 C C . PRO B 1 64 ? -0.595 15.609 -5.484 1 87.75 64 PRO B C 1
ATOM 1720 O O . PRO B 1 64 ? -0.735 16.562 -4.711 1 87.75 64 PRO B O 1
ATOM 1723 N N . VAL B 1 65 ? -0.903 15.531 -6.684 1 85.94 65 VAL B N 1
ATOM 1724 C CA . VAL B 1 65 ? -1.542 16.703 -7.285 1 85.94 65 VAL B CA 1
ATOM 1725 C C . VAL B 1 65 ? -3.053 16.484 -7.348 1 85.94 65 VAL B C 1
ATOM 1727 O O . VAL B 1 65 ? -3.518 15.359 -7.559 1 85.94 65 VAL B O 1
ATOM 1730 N N . GLY B 1 66 ? -3.775 17.594 -7.168 1 90.31 66 GLY B N 1
ATOM 1731 C CA . GLY B 1 66 ? -5.219 17.547 -7.355 1 90.31 66 GLY B CA 1
ATOM 1732 C C . GLY B 1 66 ? -5.949 16.906 -6.188 1 90.31 66 GLY B C 1
ATOM 1733 O O . GLY B 1 66 ? -7.145 16.625 -6.277 1 90.31 66 GLY B O 1
ATOM 1734 N N . VAL B 1 67 ? -5.23 16.656 -5.109 1 93.44 67 VAL B N 1
ATOM 1735 C CA . VAL B 1 67 ? -5.875 15.938 -4.016 1 93.44 67 VAL B CA 1
ATOM 1736 C C . VAL B 1 67 ? -6.387 16.938 -2.975 1 93.44 67 VAL B C 1
ATOM 1738 O O . VAL B 1 67 ? -7.238 16.594 -2.15 1 93.44 67 VAL B O 1
ATOM 1741 N N . ARG B 1 68 ? -5.941 18.141 -3.004 1 93.81 68 ARG B N 1
ATOM 1742 C CA . ARG B 1 68 ? -6.242 19.109 -1.963 1 93.81 68 ARG B CA 1
ATOM 1743 C C . ARG B 1 68 ? -7.742 19.375 -1.881 1 93.81 68 ARG B C 1
ATOM 1745 O O . ARG B 1 68 ? -8.328 19.344 -0.796 1 93.81 68 ARG B O 1
ATOM 1752 N N . PRO B 1 69 ? -8.445 19.641 -3.021 1 93.75 69 PRO B N 1
ATOM 1753 C CA . PRO B 1 69 ? -9.883 19.891 -2.922 1 93.75 69 PRO B CA 1
ATOM 1754 C C . PRO B 1 69 ? -10.648 18.688 -2.363 1 93.75 69 PRO B C 1
ATOM 1756 O O . PRO B 1 69 ? -11.617 18.859 -1.623 1 93.75 69 PRO B O 1
ATOM 1759 N N . VAL B 1 70 ? -10.227 17.594 -2.709 1 92.19 70 VAL B N 1
ATOM 1760 C CA . VAL B 1 70 ? -10.891 16.391 -2.246 1 92.19 70 VAL B CA 1
ATOM 1761 C C . VAL B 1 70 ? -10.703 16.234 -0.737 1 92.19 70 VAL B C 1
ATOM 1763 O O . VAL B 1 70 ? -11.672 16.016 -0.006 1 92.19 70 VAL B O 1
ATOM 1766 N N . VAL B 1 71 ? -9.5 16.391 -0.301 1 96.25 71 VAL B N 1
ATOM 1767 C CA . VAL B 1 71 ? -9.195 16.234 1.118 1 96.25 71 VAL B CA 1
ATOM 1768 C C . VAL B 1 71 ? -9.953 17.297 1.925 1 96.25 71 VAL B C 1
ATOM 1770 O O . VAL B 1 71 ? -10.508 17 2.982 1 96.25 71 VAL B O 1
ATOM 1773 N N . ALA B 1 72 ? -9.992 18.469 1.4 1 95.5 72 ALA B N 1
ATOM 1774 C CA . ALA B 1 72 ? -10.719 19.531 2.074 1 95.5 72 ALA B CA 1
ATOM 1775 C C . ALA B 1 72 ? -12.195 19.188 2.213 1 95.5 72 ALA B C 1
ATOM 1777 O O . ALA B 1 72 ? -12.805 19.438 3.258 1 95.5 72 ALA B O 1
ATOM 1778 N N . ALA B 1 73 ? -12.695 18.625 1.145 1 94.44 73 ALA B N 1
ATOM 1779 C CA . ALA B 1 73 ? -14.117 18.281 1.132 1 94.44 73 ALA B CA 1
ATOM 1780 C C . ALA B 1 73 ? -14.414 17.156 2.117 1 94.44 73 ALA B C 1
ATOM 1782 O O . ALA B 1 73 ? -15.523 17.078 2.656 1 94.44 73 ALA B O 1
ATOM 1783 N N . LEU B 1 74 ? -13.477 16.328 2.387 1 94.94 74 LEU B N 1
ATOM 1784 C CA . LEU B 1 74 ? -13.719 15.148 3.199 1 94.94 74 LEU B CA 1
ATOM 1785 C C . LEU B 1 74 ? -13.422 15.422 4.672 1 94.94 74 LEU B C 1
ATOM 1787 O O . LEU B 1 74 ? -13.711 14.594 5.531 1 94.94 74 LEU B O 1
ATOM 1791 N N . GLY B 1 75 ? -12.805 16.547 5.051 1 95.5 75 GLY B N 1
ATOM 1792 C CA . GLY B 1 75 ? -12.617 16.875 6.457 1 95.5 75 GLY B CA 1
ATOM 1793 C C . GLY B 1 75 ? -11.273 17.516 6.742 1 95.5 75 GLY B C 1
ATOM 1794 O O . GLY B 1 75 ? -11 17.922 7.875 1 95.5 75 GLY B O 1
ATOM 1795 N N . GLY B 1 76 ? -10.406 17.531 5.703 1 96.88 76 GLY B N 1
ATOM 1796 C CA . GLY B 1 76 ? -9.141 18.219 5.879 1 96.88 76 GLY B CA 1
ATOM 1797 C C . GLY B 1 76 ? -7.973 17.281 6.117 1 96.88 76 GLY B C 1
ATOM 1798 O O . GLY B 1 76 ? -8.164 16.078 6.316 1 96.88 76 GLY B O 1
ATOM 1799 N N . TYR B 1 77 ? -6.805 17.812 6.172 1 97.12 77 TYR B N 1
ATOM 1800 C CA . TYR B 1 77 ? -5.59 17.016 6.262 1 97.12 77 TYR B CA 1
ATOM 1801 C C . TYR B 1 77 ? -5.375 16.516 7.684 1 97.12 77 TYR B C 1
ATOM 1803 O O . TYR B 1 77 ? -4.797 15.438 7.891 1 97.12 77 TYR B O 1
ATOM 1811 N N . ARG B 1 78 ? -5.777 17.312 8.594 1 95.19 78 ARG B N 1
ATOM 1812 C CA . ARG B 1 78 ? -5.645 16.812 9.961 1 95.19 78 ARG B CA 1
ATOM 1813 C C . ARG B 1 78 ? -6.418 15.516 10.156 1 95.19 78 ARG B C 1
ATOM 1815 O O . ARG B 1 78 ? -5.895 14.562 10.734 1 95.19 78 ARG B O 1
ATOM 1822 N N . ARG B 1 79 ? -7.605 15.508 9.664 1 95.5 79 ARG B N 1
ATOM 1823 C CA . ARG B 1 79 ? -8.406 14.289 9.758 1 95.5 79 ARG B CA 1
ATOM 1824 C C . ARG B 1 79 ? -7.781 13.164 8.945 1 95.5 79 ARG B C 1
ATOM 1826 O O . ARG B 1 79 ? -7.742 12.016 9.398 1 95.5 79 ARG B O 1
ATOM 1833 N N . LEU B 1 80 ? -7.398 13.5 7.711 1 97.12 80 LEU B N 1
ATOM 1834 C CA . LEU B 1 80 ? -6.711 12.508 6.895 1 97.12 80 LEU B CA 1
ATOM 1835 C C . LEU B 1 80 ? -5.562 11.867 7.664 1 97.12 80 LEU B C 1
ATOM 1837 O O . LEU B 1 80 ? -5.422 10.641 7.668 1 97.12 80 LEU B O 1
ATOM 1841 N N . TYR B 1 81 ? -4.809 12.664 8.312 1 96.62 81 TYR B N 1
ATOM 1842 C CA . TYR B 1 81 ? -3.652 12.156 9.039 1 96.62 81 TYR B CA 1
ATOM 1843 C C . TYR B 1 81 ? -4.086 11.258 10.195 1 96.62 81 TYR B C 1
ATOM 1845 O O . TYR B 1 81 ? -3.578 10.148 10.352 1 96.62 81 TYR B O 1
ATOM 1853 N N . MET B 1 82 ? -5.016 11.727 11.016 1 93.88 82 MET B N 1
ATOM 1854 C CA . MET B 1 82 ? -5.387 11.047 12.25 1 93.88 82 MET B CA 1
ATOM 1855 C C . MET B 1 82 ? -6.137 9.75 11.953 1 93.88 82 MET B C 1
ATOM 1857 O O . MET B 1 82 ? -5.965 8.75 12.656 1 93.88 82 MET B O 1
ATOM 1861 N N . VAL B 1 83 ? -6.902 9.766 10.906 1 93 83 VAL B N 1
ATOM 1862 C CA . VAL B 1 83 ? -7.824 8.656 10.68 1 93 83 VAL B CA 1
ATOM 1863 C C . VAL B 1 83 ? -7.176 7.617 9.766 1 93 83 VAL B C 1
ATOM 1865 O O . VAL B 1 83 ? -7.418 6.418 9.906 1 93 83 VAL B O 1
ATOM 1868 N N . CYS B 1 84 ? -6.352 8.102 8.891 1 94.5 84 CYS B N 1
ATOM 1869 C CA . CYS B 1 84 ? -5.918 7.148 7.879 1 94.5 84 CYS B CA 1
ATOM 1870 C C . CYS B 1 84 ? -4.398 7.047 7.84 1 94.5 84 CYS B C 1
ATOM 1872 O O . CYS B 1 84 ? -3.844 5.945 7.879 1 94.5 84 CYS B O 1
ATOM 1874 N N . VAL B 1 85 ? -3.666 8.141 7.793 1 95.5 85 VAL B N 1
ATOM 1875 C CA . VAL B 1 85 ? -2.221 8.109 7.598 1 95.5 85 VAL B CA 1
ATOM 1876 C C . VAL B 1 85 ? -1.548 7.48 8.82 1 95.5 85 VAL B C 1
ATOM 1878 O O . VAL B 1 85 ? -0.722 6.574 8.68 1 95.5 85 VAL B O 1
ATOM 1881 N N . ARG B 1 86 ? -1.916 7.926 9.961 1 92.44 86 ARG B N 1
ATOM 1882 C CA . ARG B 1 86 ? -1.253 7.492 11.188 1 92.44 86 ARG B CA 1
ATOM 1883 C C . ARG B 1 86 ? -1.402 5.988 11.391 1 92.44 86 ARG B C 1
ATOM 1885 O O . ARG B 1 86 ? -0.411 5.277 11.57 1 92.44 86 ARG B O 1
ATOM 1892 N N . PRO B 1 87 ? -2.543 5.441 11.305 1 89.88 87 PRO B N 1
ATOM 1893 C CA . PRO B 1 87 ? -2.664 3.992 11.469 1 89.88 87 PRO B CA 1
ATOM 1894 C C . PRO B 1 87 ? -1.93 3.213 10.383 1 89.88 87 PRO B C 1
ATOM 1896 O O . PRO B 1 87 ? -1.361 2.152 10.648 1 89.88 87 PRO B O 1
ATOM 1899 N N . VAL B 1 88 ? -1.962 3.715 9.156 1 90.44 88 VAL B N 1
ATOM 1900 C CA . VAL B 1 88 ? -1.303 3.037 8.039 1 90.44 88 VAL B CA 1
ATOM 1901 C C . VAL B 1 88 ? 0.208 3.033 8.258 1 90.44 88 VAL B C 1
ATOM 1903 O O . VAL B 1 88 ? 0.861 1.999 8.102 1 90.44 88 VAL B O 1
ATOM 1906 N N . VAL B 1 89 ? 0.738 4.168 8.609 1 88.44 89 VAL B N 1
ATOM 1907 C CA . VAL B 1 89 ? 2.174 4.285 8.844 1 88.44 89 VAL B CA 1
ATOM 1908 C C . VAL B 1 89 ? 2.59 3.375 9.992 1 88.44 89 VAL B C 1
ATOM 1910 O O . VAL B 1 89 ? 3.633 2.721 9.938 1 88.44 89 VAL B O 1
ATOM 1913 N N . SER B 1 90 ? 1.86 3.4 11.016 1 85.12 90 SER B N 1
ATOM 1914 C CA . SER B 1 90 ? 2.168 2.562 12.164 1 85.12 90 SER B CA 1
ATOM 1915 C C . SER B 1 90 ? 2.219 1.087 11.781 1 85.12 90 SER B C 1
ATOM 1917 O O . SER B 1 90 ? 3.1 0.352 12.234 1 85.12 90 SER B O 1
ATOM 1919 N N . ARG B 1 91 ? 1.339 0.746 10.953 1 79.5 91 ARG B N 1
ATOM 1920 C CA . ARG B 1 91 ? 1.263 -0.644 10.508 1 79.5 91 ARG B CA 1
ATOM 1921 C C . ARG B 1 91 ? 2.412 -0.982 9.57 1 79.5 91 ARG B C 1
ATOM 1923 O O . ARG B 1 91 ? 2.939 -2.096 9.594 1 79.5 91 ARG B O 1
ATOM 1930 N N . LEU B 1 92 ? 2.84 -0.022 8.789 1 79.94 92 LEU B N 1
ATOM 1931 C CA . LEU B 1 92 ? 3.863 -0.248 7.777 1 79.94 92 LEU B CA 1
ATOM 1932 C C . LEU B 1 92 ? 5.262 -0.085 8.367 1 79.94 92 LEU B C 1
ATOM 1934 O O . LEU B 1 92 ? 6.215 -0.699 7.891 1 79.94 92 LEU B O 1
ATOM 1938 N N . LYS B 1 93 ? 5.617 0.924 9.211 1 71.81 93 LYS B N 1
ATOM 1939 C CA . LYS B 1 93 ? 6.914 1.212 9.812 1 71.81 93 LYS B CA 1
ATOM 1940 C C . LYS B 1 93 ? 7.438 0.01 10.594 1 71.81 93 LYS B C 1
ATOM 1942 O O . LYS B 1 93 ? 8.648 -0.216 10.656 1 71.81 93 LYS B O 1
ATOM 1947 N N . ARG B 1 94 ? 6.691 -0.643 11.312 1 59.03 94 ARG B N 1
ATOM 1948 C CA . ARG B 1 94 ? 7.184 -1.827 12.008 1 59.03 94 ARG B CA 1
ATOM 1949 C C . ARG B 1 94 ? 7.938 -2.748 11.055 1 59.03 94 ARG B C 1
ATOM 1951 O O . ARG B 1 94 ? 8.789 -3.529 11.484 1 59.03 94 ARG B O 1
ATOM 1958 N N . ARG B 1 95 ? 7.914 -2.525 9.797 1 53.34 95 ARG B N 1
ATOM 1959 C CA . ARG B 1 95 ? 8.383 -3.461 8.781 1 53.34 95 ARG B CA 1
ATOM 1960 C C . ARG B 1 95 ? 9.617 -2.92 8.062 1 53.34 95 ARG B C 1
ATOM 1962 O O . ARG B 1 95 ? 10.234 -3.623 7.262 1 53.34 95 ARG B O 1
ATOM 1969 N N . ARG B 1 96 ? 9.914 -1.523 8.125 1 56.06 96 ARG B N 1
ATOM 1970 C CA . ARG B 1 96 ? 11.008 -0.953 7.344 1 56.06 96 ARG B CA 1
ATOM 1971 C C . ARG B 1 96 ? 12.344 -1.564 7.75 1 56.06 96 ARG B C 1
ATOM 1973 O O . ARG B 1 96 ? 12.711 -1.547 8.93 1 56.06 96 ARG B O 1
ATOM 1980 N N . ILE B 1 97 ? 12.617 -2.615 6.988 1 58.41 97 ILE B N 1
ATOM 1981 C CA . ILE B 1 97 ? 13.922 -3.246 7.176 1 58.41 97 ILE B CA 1
ATOM 1982 C C . ILE B 1 97 ? 15.031 -2.275 6.777 1 58.41 97 ILE B C 1
ATOM 1984 O O . ILE B 1 97 ? 14.883 -1.515 5.816 1 58.41 97 ILE B O 1
ATOM 1988 N N . GLY B 1 98 ? 15.812 -1.968 7.656 1 61.41 98 GLY B N 1
ATOM 1989 C CA . GLY B 1 98 ? 17.031 -1.224 7.379 1 61.41 98 GLY B CA 1
ATOM 1990 C C . GLY B 1 98 ? 17.703 -1.641 6.082 1 61.41 98 GLY B C 1
ATOM 1991 O O . GLY B 1 98 ? 17.5 -2.762 5.609 1 61.41 98 GLY B O 1
ATOM 1992 N N . GLY B 1 99 ? 18.156 -0.681 5.156 1 69.44 99 GLY B N 1
ATOM 1993 C CA . GLY B 1 99 ? 19 -0.966 4.012 1 69.44 99 GLY B CA 1
ATOM 1994 C C . GLY B 1 99 ? 18.266 -0.935 2.689 1 69.44 99 GLY B C 1
ATOM 1995 O O . GLY B 1 99 ? 18.812 -1.3 1.65 1 69.44 99 GLY B O 1
ATOM 1996 N N . GLU B 1 100 ? 17 -0.604 2.785 1 77.31 100 GLU B N 1
ATOM 1997 C CA . GLU B 1 100 ? 16.25 -0.526 1.535 1 77.31 100 GLU B CA 1
ATOM 1998 C C . GLU B 1 100 ? 16.75 0.625 0.665 1 77.31 100 GLU B C 1
ATOM 2000 O O . GLU B 1 100 ? 17.172 1.664 1.18 1 77.31 100 GLU B O 1
ATOM 2005 N N . SER B 1 101 ? 16.828 0.362 -0.623 1 83.31 101 SER B N 1
ATOM 2006 C CA . SER B 1 101 ? 17.234 1.407 -1.556 1 83.31 101 SER B CA 1
ATOM 2007 C C . SER B 1 101 ? 16.266 2.59 -1.516 1 83.31 101 SER B C 1
ATOM 2009 O O . SER B 1 101 ? 15.117 2.447 -1.104 1 83.31 101 SER B O 1
ATOM 2011 N N . GLU B 1 102 ? 16.797 3.664 -1.921 1 86.62 102 GLU B N 1
ATOM 2012 C CA . GLU B 1 102 ? 16 4.887 -1.953 1 86.62 102 GLU B CA 1
ATOM 2013 C C . GLU B 1 102 ? 14.758 4.711 -2.824 1 86.62 102 GLU B C 1
ATOM 2015 O O . GLU B 1 102 ? 13.68 5.223 -2.496 1 86.62 102 GLU B O 1
ATOM 2020 N N . VAL B 1 103 ? 14.984 3.998 -3.926 1 88.5 103 VAL B N 1
ATOM 2021 C CA . VAL B 1 103 ? 13.875 3.811 -4.855 1 88.5 103 VAL B CA 1
ATOM 2022 C C . VAL B 1 103 ? 12.766 3.004 -4.188 1 88.5 103 VAL B C 1
ATOM 2024 O O . VAL B 1 103 ? 11.586 3.338 -4.309 1 88.5 103 VAL B O 1
ATOM 2027 N N . VAL B 1 104 ? 13.117 1.997 -3.518 1 88.06 104 VAL B N 1
ATOM 2028 C CA . VAL B 1 104 ? 12.148 1.149 -2.826 1 88.06 104 VAL B CA 1
ATOM 2029 C C . VAL B 1 104 ? 11.414 1.964 -1.763 1 88.06 104 VAL B C 1
ATOM 2031 O O . VAL B 1 104 ? 10.195 1.857 -1.625 1 88.06 104 VAL B O 1
ATOM 2034 N N . ARG B 1 105 ? 12.141 2.768 -1.071 1 88.25 105 ARG B N 1
ATOM 2035 C CA . ARG B 1 105 ? 11.539 3.627 -0.055 1 88.25 105 ARG B CA 1
ATOM 2036 C C . ARG B 1 105 ? 10.531 4.586 -0.676 1 88.25 105 ARG B C 1
ATOM 2038 O O . ARG B 1 105 ? 9.453 4.805 -0.121 1 88.25 105 ARG B O 1
ATOM 2045 N N . ARG B 1 106 ? 10.898 5.125 -1.76 1 89.81 106 ARG B N 1
ATOM 2046 C CA . ARG B 1 106 ? 10.016 6.059 -2.447 1 89.81 106 ARG B CA 1
ATOM 2047 C C . ARG B 1 106 ? 8.719 5.375 -2.877 1 89.81 106 ARG B C 1
ATOM 2049 O O . ARG B 1 106 ? 7.637 5.957 -2.766 1 89.81 106 ARG B O 1
ATOM 2056 N N . VAL B 1 107 ? 8.867 4.148 -3.361 1 90.38 107 VAL B N 1
ATOM 2057 C CA . VAL B 1 107 ? 7.695 3.402 -3.807 1 90.38 107 VAL B CA 1
ATOM 2058 C C . VAL B 1 107 ? 6.781 3.115 -2.617 1 90.38 107 VAL B C 1
ATOM 2060 O O . VAL B 1 107 ? 5.562 3.277 -2.707 1 90.38 107 VAL B O 1
ATOM 2063 N N . TRP B 1 108 ? 7.371 2.805 -1.525 1 90.25 108 TRP B N 1
ATOM 2064 C CA . TRP B 1 108 ? 6.598 2.541 -0.317 1 90.25 108 TRP B CA 1
ATOM 2065 C C . TRP B 1 108 ? 5.848 3.791 0.134 1 90.25 108 TRP B C 1
ATOM 2067 O O . TRP B 1 108 ? 4.656 3.734 0.435 1 90.25 108 TRP B O 1
ATOM 2077 N N . ASN B 1 109 ? 6.598 4.875 0.167 1 90.25 109 ASN B N 1
ATOM 2078 C CA . ASN B 1 109 ? 5.988 6.125 0.596 1 90.25 109 ASN B CA 1
ATOM 2079 C C . ASN B 1 109 ? 4.824 6.523 -0.31 1 90.25 109 ASN B C 1
ATOM 2081 O O . ASN B 1 109 ? 3.775 6.953 0.172 1 90.25 109 ASN B O 1
ATOM 2085 N N . GLN B 1 110 ? 5.004 6.371 -1.594 1 90.94 110 GLN B N 1
ATOM 2086 C CA . GLN B 1 110 ? 3.963 6.727 -2.551 1 90.94 110 GLN B CA 1
ATOM 2087 C C . GLN B 1 110 ? 2.715 5.871 -2.346 1 90.94 110 GLN B C 1
ATOM 2089 O O . GLN B 1 110 ? 1.597 6.391 -2.326 1 90.94 110 GLN B O 1
ATOM 2094 N N . HIS B 1 111 ? 2.922 4.613 -2.172 1 90.25 111 HIS B N 1
ATOM 2095 C CA . HIS B 1 111 ? 1.778 3.719 -2.037 1 90.25 111 HIS B CA 1
ATOM 2096 C C . HIS B 1 111 ? 1.117 3.873 -0.671 1 90.25 111 HIS B C 1
ATOM 2098 O O . HIS B 1 111 ? -0.097 3.697 -0.541 1 90.25 111 HIS B O 1
ATOM 2104 N N . GLU B 1 112 ? 1.858 4.203 0.32 1 91.88 112 GLU B N 1
ATOM 2105 C CA . GLU B 1 112 ? 1.292 4.5 1.632 1 91.88 112 GLU B CA 1
ATOM 2106 C C . GLU B 1 112 ? 0.281 5.641 1.551 1 91.88 112 GLU B C 1
ATOM 2108 O O . GLU B 1 112 ? -0.804 5.559 2.131 1 91.88 112 GLU B O 1
ATOM 2113 N N . VAL B 1 113 ? 0.656 6.664 0.831 1 93.25 113 VAL B N 1
ATOM 2114 C CA . VAL B 1 113 ? -0.214 7.828 0.694 1 93.25 113 VAL B CA 1
ATOM 2115 C C . VAL B 1 113 ? -1.452 7.457 -0.118 1 93.25 113 VAL B C 1
ATOM 2117 O O . VAL B 1 113 ? -2.574 7.816 0.248 1 93.25 113 VAL B O 1
ATOM 2120 N N . GLU B 1 114 ? -1.244 6.727 -1.164 1 92.81 114 GLU B N 1
ATOM 2121 C CA . GLU B 1 114 ? -2.373 6.309 -1.988 1 92.81 114 GLU B CA 1
ATOM 2122 C C . GLU B 1 114 ? -3.355 5.457 -1.188 1 92.81 114 GLU B C 1
ATOM 2124 O O . GLU B 1 114 ? -4.57 5.641 -1.291 1 92.81 114 GLU B O 1
ATOM 2129 N N . LEU B 1 115 ? -2.799 4.586 -0.472 1 93.25 115 LEU B N 1
ATOM 2130 C CA . LEU B 1 115 ? -3.625 3.748 0.392 1 93.25 115 LEU B CA 1
ATOM 2131 C C . LEU B 1 115 ? -4.371 4.594 1.417 1 93.25 115 LEU B C 1
ATOM 2133 O O . LEU B 1 115 ? -5.578 4.426 1.607 1 93.25 115 LEU B O 1
ATOM 2137 N N . SER B 1 116 ? -3.725 5.496 2.006 1 94.88 116 SER B N 1
ATOM 2138 C CA . SER B 1 116 ? -4.355 6.363 2.996 1 94.88 116 SER B CA 1
ATOM 2139 C C . SER B 1 116 ? -5.488 7.176 2.379 1 94.88 116 SER B C 1
ATOM 2141 O O . SER B 1 116 ? -6.555 7.324 2.98 1 94.88 116 SER B O 1
ATOM 2143 N N . LEU B 1 117 ? -5.262 7.719 1.25 1 94.81 117 LEU B N 1
ATOM 2144 C CA . LEU B 1 117 ? -6.285 8.508 0.569 1 94.81 117 LEU B CA 1
ATOM 2145 C C . LEU B 1 117 ? -7.492 7.641 0.22 1 94.81 117 LEU B C 1
ATOM 2147 O O . LEU B 1 117 ? -8.633 8.062 0.397 1 94.81 117 LEU B O 1
ATOM 2151 N N . SER B 1 118 ? -7.285 6.438 -0.25 1 93.75 118 SER B N 1
ATOM 2152 C CA . SER B 1 118 ? -8.391 5.527 -0.556 1 93.75 118 SER B CA 1
ATOM 2153 C C . SER B 1 118 ? -9.195 5.195 0.696 1 93.75 118 SER B C 1
ATOM 2155 O O . SER B 1 118 ? -10.422 5.188 0.666 1 93.75 118 SER B O 1
ATOM 2157 N N . LEU B 1 119 ? -8.516 4.961 1.689 1 92.75 119 LEU B N 1
ATOM 2158 C CA . LEU B 1 119 ? -9.172 4.633 2.949 1 92.75 119 LEU B CA 1
ATOM 2159 C C . LEU B 1 119 ? -9.945 5.836 3.482 1 92.75 119 LEU B C 1
ATOM 2161 O O . LEU B 1 119 ? -11.008 5.672 4.098 1 92.75 119 LEU B O 1
ATOM 2165 N N . PHE B 1 120 ? -9.375 6.98 3.283 1 95.31 120 PHE B N 1
ATOM 2166 C CA . PHE B 1 120 ? -10.055 8.195 3.709 1 95.31 120 PHE B CA 1
ATOM 2167 C C . PHE B 1 120 ? -11.398 8.352 2.996 1 95.31 120 PHE B C 1
ATOM 2169 O O . PHE B 1 120 ? -12.398 8.695 3.617 1 95.31 120 PHE B O 1
ATOM 2176 N N . CYS B 1 121 ? -11.367 8.047 1.728 1 93.88 121 CYS B N 1
ATOM 2177 C CA . CYS B 1 121 ? -12.602 8.086 0.948 1 93.88 121 CYS B CA 1
ATOM 2178 C C . CYS B 1 121 ? -13.602 7.059 1.456 1 93.88 121 CYS B C 1
ATOM 2180 O O . CYS B 1 121 ? -14.789 7.363 1.616 1 93.88 121 CYS B O 1
ATOM 2182 N N . VAL B 1 122 ? -13.219 5.949 1.722 1 91.88 122 VAL B N 1
ATOM 2183 C CA . VAL B 1 122 ? -14.078 4.879 2.217 1 91.88 122 VAL B CA 1
ATOM 2184 C C . VAL B 1 122 ? -14.656 5.266 3.576 1 91.88 122 VAL B C 1
ATOM 2186 O O . VAL B 1 122 ? -15.844 5.074 3.83 1 91.88 122 VAL B O 1
ATOM 2189 N N . GLU B 1 123 ? -13.789 5.746 4.387 1 89.81 123 GLU B N 1
ATOM 2190 C CA . GLU B 1 123 ? -14.227 6.16 5.715 1 89.81 123 GLU B CA 1
ATOM 2191 C C . GLU B 1 123 ? -15.312 7.23 5.633 1 89.81 123 GLU B C 1
ATOM 2193 O O . GLU B 1 123 ? -16.281 7.207 6.402 1 89.81 123 GLU B O 1
ATOM 2198 N N . TYR B 1 124 ? -15.102 8.195 4.82 1 89.56 124 TYR B N 1
ATOM 2199 C CA . TYR B 1 124 ? -16.078 9.266 4.641 1 89.56 124 TYR B CA 1
ATOM 2200 C C . TYR B 1 124 ? -17.422 8.703 4.188 1 89.56 124 TYR B C 1
ATOM 2202 O O . TYR B 1 124 ? -18.469 9.055 4.742 1 89.56 124 TYR B O 1
ATOM 2210 N N . TYR B 1 125 ? -17.375 7.844 3.203 1 86.88 125 TYR B N 1
ATOM 2211 C CA . TYR B 1 125 ? -18.594 7.254 2.668 1 86.88 125 TYR B CA 1
ATOM 2212 C C . TYR B 1 125 ? -19.312 6.414 3.725 1 86.88 125 TYR B C 1
ATOM 2214 O O . TYR B 1 125 ? -20.531 6.441 3.824 1 86.88 125 TYR B O 1
ATOM 2222 N N . GLU B 1 126 ? -18.594 5.668 4.496 1 85.38 126 GLU B N 1
ATOM 2223 C CA . GLU B 1 126 ? -19.172 4.848 5.555 1 85.38 126 GLU B CA 1
ATOM 2224 C C . GLU B 1 126 ? -19.812 5.711 6.641 1 85.38 126 GLU B C 1
ATOM 2226 O O . GLU B 1 126 ? -20.859 5.359 7.188 1 85.38 126 GLU B O 1
ATOM 2231 N N . ARG B 1 127 ? -19.156 6.73 6.98 1 85.38 127 ARG B N 1
ATOM 2232 C CA . ARG B 1 127 ? -19.703 7.641 7.984 1 85.38 127 ARG B CA 1
ATOM 2233 C C . ARG B 1 127 ? -21 8.266 7.504 1 85.38 127 ARG B C 1
ATOM 2235 O O . ARG B 1 127 ? -21.938 8.477 8.289 1 85.38 127 ARG B O 1
ATOM 2242 N N . LEU B 1 128 ? -20.984 8.625 6.195 1 86.25 128 LEU B N 1
ATOM 2243 C CA . LEU B 1 128 ? -22.203 9.188 5.617 1 86.25 128 LEU B CA 1
ATOM 2244 C C . LEU B 1 128 ? -23.344 8.18 5.676 1 86.25 128 LEU B C 1
ATOM 2246 O O . LEU B 1 128 ? -24.5 8.547 5.918 1 86.25 128 LEU B O 1
ATOM 2250 N N . LEU B 1 129 ? -22.969 6.875 5.414 1 80.38 129 LEU B N 1
ATOM 2251 C CA . LEU B 1 129 ? -23.984 5.832 5.426 1 80.38 129 LEU B CA 1
ATOM 2252 C C . LEU B 1 129 ? -24.469 5.562 6.848 1 80.38 129 LEU B C 1
ATOM 2254 O O . LEU B 1 129 ? -25.672 5.379 7.078 1 80.38 129 LEU B O 1
ATOM 2258 N N . VAL B 1 130 ? -23.531 5.371 7.68 1 71.56 130 VAL B N 1
ATOM 2259 C CA . VAL B 1 130 ? -23.922 5.105 9.062 1 71.56 130 VAL B CA 1
ATOM 2260 C C . VAL B 1 130 ? -24.578 6.348 9.664 1 71.56 130 VAL B C 1
ATOM 2262 O O . VAL B 1 130 ? -25.547 6.238 10.414 1 71.56 130 VAL B O 1
ATOM 2265 N N . GLY B 1 131 ? -23.875 7.426 9.391 1 60.34 131 GLY B N 1
ATOM 2266 C CA . GLY B 1 131 ? -24.484 8.664 9.859 1 60.34 131 GLY B CA 1
ATOM 2267 C C . GLY B 1 131 ? -25.672 9.086 9.023 1 60.34 131 GLY B C 1
ATOM 2268 O O . GLY B 1 131 ? -26.484 9.906 9.453 1 60.34 131 GLY B O 1
ATOM 2269 N N . GLY B 1 132 ? -25.594 8.922 7.539 1 56.09 132 GLY B N 1
ATOM 2270 C CA . GLY B 1 132 ? -26.703 9.148 6.629 1 56.09 132 GLY B CA 1
ATOM 2271 C C . GLY B 1 132 ? -27.906 8.281 6.934 1 56.09 132 GLY B C 1
ATOM 2272 O O . GLY B 1 132 ? -28.922 8.344 6.23 1 56.09 132 GLY B O 1
ATOM 2273 N N . GLY B 1 133 ? -28.344 7.273 7.426 1 46.59 133 GLY B N 1
ATOM 2274 C CA . GLY B 1 133 ? -29.781 7.188 7.688 1 46.59 133 GLY B CA 1
ATOM 2275 C C . GLY B 1 133 ? -30.422 8.547 7.887 1 46.59 133 GLY B C 1
ATOM 2276 O O . GLY B 1 133 ? -31.641 8.672 7.766 1 46.59 133 GLY B O 1
ATOM 2277 N N . ARG B 1 134 ? -30.203 9.68 8.359 1 42.84 134 ARG B N 1
ATOM 2278 C CA . ARG B 1 134 ? -30.891 10.906 7.961 1 42.84 134 ARG B CA 1
ATOM 2279 C C . ARG B 1 134 ? -30.359 11.422 6.625 1 42.84 134 ARG B C 1
ATOM 2281 O O . ARG B 1 134 ? -31.141 11.797 5.75 1 42.84 134 ARG B O 1
ATOM 2288 N N . VAL B 1 135 ? -29.141 12.18 6.105 1 37.91 135 VAL B N 1
ATOM 2289 C CA . VAL B 1 135 ? -28.844 12.898 4.867 1 37.91 135 VAL B CA 1
ATOM 2290 C C . VAL B 1 135 ? -28.203 11.953 3.854 1 37.91 135 VAL B C 1
ATOM 2292 O O . VAL B 1 135 ? -27.844 10.82 4.195 1 37.91 135 VAL B O 1
ATOM 2295 N N . ALA B 1 136 ? -27.109 12.352 2.58 1 34.62 136 ALA B N 1
ATOM 2296 C CA . ALA B 1 136 ? -26.766 12.219 1.169 1 34.62 136 ALA B CA 1
ATOM 2297 C C . ALA B 1 136 ? -25.797 11.055 0.949 1 34.62 136 ALA B C 1
ATOM 2299 O O . ALA B 1 136 ? -24.641 11.102 1.398 1 34.62 136 ALA B O 1
ATOM 2300 N N . GLY B 1 137 ? -26.047 9.844 0.821 1 33.88 137 GLY B N 1
ATOM 2301 C CA . GLY B 1 137 ? -25.453 8.539 0.565 1 33.88 137 GLY B CA 1
ATOM 2302 C C . GLY B 1 137 ? -24.688 8.484 -0.743 1 33.88 137 GLY B C 1
ATOM 2303 O O . GLY B 1 137 ? -24.391 7.398 -1.245 1 33.88 137 GLY B O 1
ATOM 2304 N N . ASP B 1 138 ? -24.562 9.406 -1.714 1 32.97 138 ASP B N 1
ATOM 2305 C CA . ASP B 1 138 ? -24.344 9.211 -3.145 1 32.97 138 ASP B CA 1
ATOM 2306 C C . ASP B 1 138 ? -22.953 8.656 -3.426 1 32.97 138 ASP B C 1
ATOM 2308 O O . ASP B 1 138 ? -22.797 7.691 -4.18 1 32.97 138 ASP B O 1
ATOM 2312 N N . SER B 1 139 ? -21.703 9.461 -3.535 1 33.19 139 SER B N 1
ATOM 2313 C CA . SER B 1 139 ? -20.734 9.633 -4.621 1 33.19 139 SER B CA 1
ATOM 2314 C C . SER B 1 139 ? -19.547 8.688 -4.461 1 33.19 139 SER B C 1
ATOM 2316 O O . SER B 1 139 ? -18.5 8.906 -5.062 1 33.19 139 SER B O 1
ATOM 2318 N N . PRO B 1 140 ? -19.406 7.703 -3.627 1 33.91 140 PRO B N 1
ATOM 2319 C CA . PRO B 1 140 ? -17.984 7.441 -3.33 1 33.91 140 PRO B CA 1
ATOM 2320 C C . PRO B 1 140 ? -17.312 6.574 -4.391 1 33.91 140 PRO B C 1
ATOM 2322 O O . PRO B 1 140 ? -16.094 6.379 -4.348 1 33.91 140 PRO B O 1
ATOM 2325 N N . ALA B 1 141 ? -18.016 5.766 -5.09 1 38.84 141 ALA B N 1
ATOM 2326 C CA . ALA B 1 141 ? -17.375 4.75 -5.918 1 38.84 141 ALA B CA 1
ATOM 2327 C C . ALA B 1 141 ? -16.406 5.387 -6.914 1 38.84 141 ALA B C 1
ATOM 2329 O O . ALA B 1 141 ? -15.477 4.734 -7.387 1 38.84 141 ALA B O 1
ATOM 2330 N N . SER B 1 142 ? -16.734 6.59 -7.531 1 34.84 142 SER B N 1
ATOM 2331 C CA . SER B 1 142 ? -15.969 7.254 -8.578 1 34.84 142 SER B CA 1
ATOM 2332 C C . SER B 1 142 ? -14.609 7.707 -8.055 1 34.84 142 SER B C 1
ATOM 2334 O O . SER B 1 142 ? -13.727 8.055 -8.844 1 34.84 142 SER B O 1
ATOM 2336 N N . SER B 1 143 ? -14.5 7.934 -6.824 1 36.59 143 SER B N 1
ATOM 2337 C CA . SER B 1 143 ? -13.32 8.602 -6.285 1 36.59 143 SER B CA 1
ATOM 2338 C C . SER B 1 143 ? -12.117 7.664 -6.258 1 36.59 143 SER B C 1
ATOM 2340 O O . SER B 1 143 ? -10.984 8.102 -6.031 1 36.59 143 SER B O 1
ATOM 2342 N N . LEU B 1 144 ? -12.383 6.414 -6.156 1 36.22 144 LEU B N 1
ATOM 2343 C CA . LEU B 1 144 ? -11.211 5.555 -6.086 1 36.22 144 LEU B CA 1
ATOM 2344 C C . LEU B 1 144 ? -10.477 5.531 -7.422 1 36.22 144 LEU B C 1
ATOM 2346 O O . LEU B 1 144 ? -9.281 5.211 -7.477 1 36.22 144 LEU B O 1
ATOM 2350 N N . LYS B 1 145 ? -11.172 5.691 -8.531 1 39.88 145 LYS B N 1
ATOM 2351 C CA . LYS B 1 145 ? -10.648 5.707 -9.891 1 39.88 145 LYS B CA 1
ATOM 2352 C C . LYS B 1 145 ? -9.773 6.938 -10.133 1 39.88 145 LYS B C 1
ATOM 2354 O O . LYS B 1 145 ? -8.867 6.906 -10.969 1 39.88 145 LYS B O 1
ATOM 2359 N N . PHE B 1 146 ? -10.227 8.07 -9.477 1 35.75 146 PHE B N 1
ATOM 2360 C CA . PHE B 1 146 ? -9.578 9.344 -9.742 1 35.75 146 PHE B CA 1
ATOM 2361 C C . PHE B 1 146 ? -8.109 9.297 -9.352 1 35.75 146 PHE B C 1
ATOM 2363 O O . PHE B 1 146 ? -7.27 9.938 -9.992 1 35.75 146 PHE B O 1
ATOM 2370 N N . LEU B 1 147 ? -7.809 8.688 -8.305 1 36.62 147 LEU B N 1
ATOM 2371 C CA . LEU B 1 147 ? -6.422 8.766 -7.859 1 36.62 147 LEU B CA 1
ATOM 2372 C C . LEU B 1 147 ? -5.512 7.969 -8.789 1 36.62 147 LEU B C 1
ATOM 2374 O O . LEU B 1 147 ? -4.285 8.109 -8.734 1 36.62 147 LEU B O 1
ATOM 2378 N N . CYS B 1 148 ? -6.035 7.145 -9.508 1 34.62 148 CYS B N 1
ATOM 2379 C CA . CYS B 1 148 ? -5.262 6.383 -10.477 1 34.62 148 CYS B CA 1
ATOM 2380 C C . CYS B 1 148 ? -5.211 7.105 -11.82 1 34.62 148 CYS B C 1
ATOM 2382 O O . CYS B 1 148 ? -4.758 6.539 -12.812 1 34.62 148 CYS B O 1
ATOM 2384 N N . MET B 1 149 ? -5.844 8.359 -11.984 1 35.31 149 MET B N 1
ATOM 2385 C CA . MET B 1 149 ? -5.656 9.086 -13.242 1 35.31 149 MET B CA 1
ATOM 2386 C C . MET B 1 149 ? -4.227 9.602 -13.359 1 35.31 149 MET B C 1
ATOM 2388 O O . MET B 1 149 ? -3.645 10.062 -12.375 1 35.31 149 MET B O 1
ATOM 2392 N N . PRO B 1 150 ? -3.605 9.352 -14.391 1 30.88 150 PRO B N 1
ATOM 2393 C CA . PRO B 1 150 ? -2.279 9.922 -14.633 1 30.88 150 PRO B CA 1
ATOM 2394 C C . PRO B 1 150 ? -2.234 11.43 -14.383 1 30.88 150 PRO B C 1
ATOM 2396 O O . PRO B 1 150 ? -3.096 12.164 -14.875 1 30.88 150 PRO B O 1
ATOM 2399 N N . VAL B 1 151 ? -1.806 11.828 -13.219 1 29.81 151 VAL B N 1
ATOM 2400 C CA . VAL B 1 151 ? -1.46 13.25 -13.148 1 29.81 151 VAL B CA 1
ATOM 2401 C C . VAL B 1 151 ? -0.631 13.641 -14.367 1 29.81 151 VAL B C 1
ATOM 2403 O O . VAL B 1 151 ? 0.351 12.969 -14.703 1 29.81 151 VAL B O 1
ATOM 2406 N N . ASN B 1 152 ? -1.261 14.258 -15.305 1 25.55 152 ASN B N 1
ATOM 2407 C CA . ASN B 1 152 ? -0.586 14.93 -16.406 1 25.55 152 ASN B CA 1
ATOM 2408 C C . ASN B 1 152 ? 0.625 15.727 -15.922 1 25.55 152 ASN B C 1
ATOM 2410 O O . ASN B 1 152 ? 0.478 16.703 -15.188 1 25.55 152 ASN B O 1
ATOM 2414 N N . VAL B 1 153 ? 1.646 15.039 -15.836 1 23.78 153 VAL B N 1
ATOM 2415 C CA . VAL B 1 153 ? 2.705 16.031 -15.922 1 23.78 153 VAL B CA 1
ATOM 2416 C C . VAL B 1 153 ? 2.779 16.594 -17.344 1 23.78 153 VAL B C 1
ATOM 2418 O O . VAL B 1 153 ? 2.523 15.867 -18.312 1 23.78 153 VAL B O 1
#

pLDDT: mean 78.62, std 22.24, range [23.78, 97.12]

Radius of gyration: 26.42 Å; Cα contacts (8 Å, |Δi|>4): 246; chains: 2; bounding box: 60×119×59 Å